Protein AF-A0A9E1IFK2-F1 (afdb_monomer_lite)

Structure (mmCIF, N/CA/C/O backbone):
data_AF-A0A9E1IFK2-F1
#
_entry.id   AF-A0A9E1IFK2-F1
#
loop_
_atom_site.group_PDB
_atom_site.id
_atom_site.type_symbol
_atom_site.label_atom_id
_atom_site.label_alt_id
_atom_site.label_comp_id
_atom_site.label_asym_id
_atom_site.label_entity_id
_atom_site.label_seq_id
_atom_site.pdbx_PDB_ins_code
_atom_site.Cartn_x
_atom_site.Cartn_y
_atom_site.Cartn_z
_atom_site.occupancy
_atom_site.B_iso_or_equiv
_atom_site.auth_seq_id
_atom_site.auth_comp_id
_atom_site.auth_asym_id
_atom_site.auth_atom_id
_atom_site.pdbx_PDB_model_num
ATOM 1 N N . MET A 1 1 ? 22.959 21.164 71.182 1.00 39.56 1 MET A N 1
ATOM 2 C CA . MET A 1 1 ? 21.651 20.626 71.612 1.00 39.56 1 MET A CA 1
ATOM 3 C C . MET A 1 1 ? 20.655 20.848 70.484 1.00 39.56 1 MET A C 1
ATOM 5 O O . MET A 1 1 ? 20.271 21.983 70.251 1.00 39.56 1 MET A O 1
ATOM 9 N N . ARG A 1 2 ? 20.330 19.806 69.713 1.00 35.47 2 ARG A N 1
ATOM 10 C CA . ARG A 1 2 ? 19.305 19.848 68.658 1.00 35.47 2 ARG A CA 1
ATOM 11 C C . ARG A 1 2 ? 18.194 18.892 69.085 1.00 35.47 2 ARG A C 1
ATOM 13 O O . ARG A 1 2 ? 18.454 17.702 69.224 1.00 35.47 2 ARG A O 1
ATOM 20 N N . GLN A 1 3 ? 17.014 19.431 69.378 1.00 44.12 3 GLN A N 1
ATOM 21 C CA . GLN A 1 3 ? 15.821 18.652 69.702 1.00 44.12 3 GLN A CA 1
ATOM 22 C C . GLN A 1 3 ? 15.236 18.086 68.405 1.00 44.12 3 GLN A C 1
ATOM 24 O O . GLN A 1 3 ? 14.939 18.837 67.478 1.00 44.12 3 GLN A O 1
ATOM 29 N N . ALA A 1 4 ? 15.099 16.763 68.343 1.00 41.06 4 ALA A N 1
ATOM 30 C CA . ALA A 1 4 ? 14.345 16.066 67.312 1.00 41.06 4 ALA A CA 1
ATOM 31 C C . ALA A 1 4 ? 12.892 15.924 67.788 1.00 41.06 4 ALA A C 1
ATOM 33 O O . ALA A 1 4 ? 12.630 15.291 68.810 1.00 41.06 4 ALA A O 1
ATOM 34 N N . ILE A 1 5 ? 11.961 16.535 67.057 1.00 49.59 5 ILE A N 1
ATOM 35 C CA . ILE A 1 5 ? 10.520 16.346 67.230 1.00 49.59 5 ILE A CA 1
ATOM 36 C C . ILE A 1 5 ? 10.137 15.125 66.392 1.00 49.59 5 ILE A C 1
ATOM 38 O O . ILE A 1 5 ? 10.141 15.177 65.164 1.00 49.59 5 ILE A O 1
ATOM 42 N N . ALA A 1 6 ? 9.849 14.012 67.063 1.00 42.91 6 ALA A N 1
ATOM 43 C CA . ALA A 1 6 ? 9.279 12.824 66.446 1.00 42.91 6 ALA A CA 1
ATOM 44 C C . ALA A 1 6 ? 7.771 13.045 66.247 1.00 42.91 6 ALA A C 1
ATOM 46 O O . ALA A 1 6 ? 7.005 13.063 67.210 1.00 42.91 6 ALA A O 1
ATOM 47 N N . ILE A 1 7 ? 7.350 13.242 64.996 1.00 51.25 7 ILE A N 1
ATOM 48 C CA . ILE A 1 7 ? 5.935 13.259 64.612 1.00 51.25 7 ILE A CA 1
ATOM 49 C C . ILE A 1 7 ? 5.483 11.804 64.479 1.00 51.25 7 ILE A C 1
ATOM 51 O O . ILE A 1 7 ? 5.863 11.099 63.545 1.00 51.25 7 ILE A O 1
ATOM 55 N N . LEU A 1 8 ? 4.685 11.353 65.443 1.00 44.06 8 LEU A N 1
ATOM 56 C CA . LEU A 1 8 ? 4.031 10.051 65.439 1.00 44.06 8 LEU A CA 1
ATOM 57 C C . LEU A 1 8 ? 2.816 10.121 64.491 1.00 44.06 8 LEU A C 1
ATOM 59 O O . LEU A 1 8 ? 1.746 10.587 64.879 1.00 44.06 8 LEU A O 1
ATOM 63 N N . LEU A 1 9 ? 2.982 9.703 63.231 1.00 46.31 9 LEU A N 1
ATOM 64 C CA . LEU A 1 9 ? 1.854 9.460 62.325 1.00 46.31 9 LEU A CA 1
ATOM 65 C C . LEU A 1 9 ? 1.126 8.187 62.786 1.00 46.31 9 LEU A C 1
ATOM 67 O O . LEU A 1 9 ? 1.611 7.072 62.594 1.00 46.31 9 LEU A O 1
ATOM 71 N N . LEU A 1 10 ? -0.045 8.355 63.396 1.00 44.66 10 LEU A N 1
ATOM 72 C CA . LEU A 1 10 ? -1.000 7.274 63.636 1.00 44.66 10 LEU A CA 1
ATOM 73 C C . LEU A 1 10 ? -1.591 6.821 62.291 1.00 44.66 10 LEU A C 1
ATOM 75 O O . LEU A 1 10 ? -2.552 7.400 61.791 1.00 44.66 10 LEU A O 1
ATOM 79 N N . LEU A 1 11 ? -1.009 5.771 61.709 1.00 46.22 11 LEU A N 1
ATOM 80 C CA . LEU A 1 11 ? -1.645 4.961 60.671 1.00 46.22 11 LEU A CA 1
ATOM 81 C C . LEU A 1 11 ? -2.767 4.145 61.324 1.00 46.22 11 LEU A C 1
ATOM 83 O O . LEU A 1 11 ? -2.545 3.049 61.834 1.00 46.22 11 LEU A O 1
ATOM 87 N N . LEU A 1 12 ? -3.980 4.697 61.336 1.00 45.53 12 LEU A N 1
ATOM 88 C CA . LEU A 1 12 ? -5.181 3.901 61.573 1.00 45.53 12 LEU A CA 1
ATOM 89 C C . LEU A 1 12 ? -5.377 2.962 60.368 1.00 45.53 12 LEU A C 1
ATOM 91 O O . LEU A 1 12 ? -5.420 3.445 59.234 1.00 45.53 12 LEU A O 1
ATOM 95 N N . PRO A 1 13 ? -5.511 1.640 60.568 1.00 43.03 13 PRO A N 1
ATOM 96 C CA . PRO A 1 13 ? -5.826 0.732 59.480 1.00 43.03 13 PRO A CA 1
ATOM 97 C C . PRO A 1 13 ? -7.264 0.996 59.024 1.00 43.03 13 PRO A C 1
ATOM 99 O O . PRO A 1 13 ? -8.217 0.757 59.767 1.00 43.03 13 PRO A O 1
ATOM 102 N N . ALA A 1 14 ? -7.430 1.471 57.791 1.00 48.31 14 ALA A N 1
ATOM 103 C CA . ALA A 1 14 ? -8.717 1.545 57.109 1.00 48.31 14 ALA A CA 1
ATOM 104 C C . ALA A 1 14 ? -9.244 0.122 56.830 1.00 48.31 14 ALA A C 1
ATOM 106 O O . ALA A 1 14 ? -9.175 -0.376 55.717 1.00 48.31 14 ALA A O 1
ATOM 107 N N . THR A 1 15 ? -9.740 -0.570 57.856 1.00 46.41 15 THR A N 1
ATOM 108 C CA . THR A 1 15 ? -10.234 -1.962 57.767 1.00 46.41 15 THR A CA 1
ATOM 109 C C . THR A 1 15 ? -11.762 -2.064 57.851 1.00 46.41 15 THR A C 1
ATOM 111 O O . THR A 1 15 ? -12.310 -3.145 58.025 1.00 46.41 15 THR A O 1
ATOM 114 N N . GLY A 1 16 ? -12.485 -0.950 57.678 1.00 45.19 16 GLY A N 1
ATOM 115 C CA . GLY A 1 16 ? -13.946 -0.890 57.842 1.00 45.19 16 GLY A CA 1
ATOM 116 C C . GLY A 1 16 ? -14.808 -1.012 56.575 1.00 45.19 16 GLY A C 1
ATOM 117 O O . GLY A 1 16 ? -16.032 -0.984 56.696 1.00 45.19 16 GLY A O 1
ATOM 118 N N . PHE A 1 17 ? -14.230 -1.117 55.371 1.00 51.84 17 PHE A N 1
ATOM 119 C CA . PHE A 1 17 ? -15.004 -1.112 54.110 1.00 51.84 17 PHE A CA 1
ATOM 120 C C . PHE A 1 17 ? -14.996 -2.436 53.327 1.00 51.84 17 PHE A C 1
ATOM 122 O O . PHE A 1 17 ? -15.858 -2.625 52.472 1.00 51.84 17 PHE A O 1
ATOM 129 N N . ALA A 1 18 ? -14.124 -3.387 53.676 1.00 50.78 18 ALA A N 1
ATOM 130 C CA . ALA A 1 18 ? -13.831 -4.600 52.898 1.00 50.78 18 ALA A CA 1
ATOM 131 C C . ALA A 1 18 ? -14.931 -5.693 52.874 1.00 50.78 18 ALA A C 1
ATOM 133 O O . ALA A 1 18 ? -14.634 -6.832 52.552 1.00 50.78 18 ALA A O 1
ATOM 134 N N . GLY A 1 19 ? -16.184 -5.385 53.228 1.00 60.53 19 GLY A N 1
ATOM 135 C CA . GLY A 1 19 ? -17.290 -6.360 53.205 1.00 60.53 19 GLY A CA 1
ATOM 136 C C . GLY A 1 19 ? -18.646 -5.805 52.763 1.00 60.53 19 GLY A C 1
ATOM 137 O O . GLY A 1 19 ? -19.639 -6.531 52.752 1.00 60.53 19 GLY A O 1
ATOM 138 N N . LYS A 1 20 ? -18.738 -4.514 52.404 1.00 76.38 20 LYS A N 1
ATOM 139 C CA . LYS A 1 20 ? -20.023 -3.912 52.000 1.00 76.38 20 LYS A CA 1
ATOM 140 C C . LYS A 1 20 ? -20.445 -4.290 50.583 1.00 76.38 20 LYS A C 1
ATOM 142 O O . LYS A 1 20 ? -21.639 -4.265 50.311 1.00 76.38 20 LYS A O 1
ATOM 147 N N . CYS A 1 21 ? -19.507 -4.645 49.708 1.00 92.62 21 CYS A N 1
ATOM 148 C CA . CYS A 1 21 ? -19.783 -4.876 48.289 1.00 92.62 21 CYS A CA 1
ATOM 149 C C . CYS A 1 21 ? -19.729 -6.366 47.885 1.00 92.62 21 CYS A C 1
ATOM 151 O O . CYS A 1 21 ? -20.175 -6.710 46.793 1.00 92.62 21 CYS A O 1
ATOM 153 N N . ASP A 1 22 ? -19.293 -7.275 48.767 1.00 91.81 22 ASP A N 1
ATOM 154 C CA . ASP A 1 22 ? -19.171 -8.721 48.483 1.00 91.81 22 ASP A CA 1
ATOM 155 C C . ASP A 1 22 ? -20.492 -9.373 48.064 1.00 91.81 22 ASP A C 1
ATOM 157 O O . ASP A 1 22 ? -20.528 -10.287 47.236 1.00 91.81 22 ASP A O 1
ATOM 161 N N . TYR A 1 23 ? -21.612 -8.900 48.622 1.00 92.94 23 TYR A N 1
ATOM 162 C CA . TYR A 1 23 ? -22.929 -9.397 48.233 1.00 92.94 23 TYR A CA 1
ATOM 163 C C . TYR A 1 23 ? -23.251 -9.067 46.766 1.00 92.94 23 TYR A C 1
ATOM 165 O O . TYR A 1 23 ? -23.960 -9.838 46.121 1.00 92.94 23 TYR A O 1
ATOM 173 N N . LEU A 1 24 ? -22.716 -7.963 46.224 1.00 93.50 24 LEU A N 1
ATOM 174 C CA . LEU A 1 24 ? -22.872 -7.586 44.817 1.00 93.50 24 LEU A CA 1
ATOM 175 C C . LEU A 1 24 ? -22.006 -8.461 43.912 1.00 93.50 24 LEU A C 1
ATOM 177 O O . LEU A 1 24 ? -22.483 -8.848 42.851 1.00 93.50 24 LEU A O 1
ATOM 181 N N . VAL A 1 25 ? -20.804 -8.852 44.354 1.00 94.62 25 VAL A N 1
ATOM 182 C CA . VAL A 1 25 ? -19.980 -9.855 43.653 1.00 94.62 25 VAL A CA 1
ATOM 183 C C . VAL A 1 25 ? -20.723 -11.187 43.579 1.00 94.62 25 VAL A C 1
ATOM 185 O O . VAL A 1 25 ? -20.916 -11.717 42.489 1.00 94.62 25 VAL A O 1
ATOM 188 N N . LYS A 1 26 ? -21.240 -11.692 44.710 1.00 93.75 26 LYS A N 1
ATOM 189 C CA . LYS A 1 26 ? -22.045 -12.929 44.733 1.00 93.75 26 LYS A CA 1
ATOM 190 C C . LYS A 1 26 ? -23.305 -12.828 43.871 1.00 93.75 26 LYS A C 1
ATOM 192 O O . LYS A 1 26 ? -23.645 -13.781 43.170 1.00 93.75 26 LYS A O 1
ATOM 197 N N . ARG A 1 27 ? -24.008 -11.690 43.912 1.00 92.62 27 ARG A N 1
ATOM 198 C CA . ARG A 1 27 ? -25.201 -11.454 43.085 1.00 92.62 27 ARG A CA 1
ATOM 199 C C . ARG A 1 27 ? -24.845 -11.457 41.601 1.00 92.62 27 ARG A C 1
ATOM 201 O O . ARG A 1 27 ? -25.517 -12.128 40.828 1.00 92.62 27 ARG A O 1
ATOM 208 N N . ALA A 1 28 ? -23.790 -10.752 41.201 1.00 92.75 28 ALA A N 1
ATOM 209 C CA . ALA A 1 28 ? -23.309 -10.759 39.825 1.00 92.75 28 ALA A CA 1
ATOM 210 C C . ALA A 1 28 ? -22.891 -12.179 39.399 1.00 92.75 28 ALA A C 1
ATOM 212 O O . ALA A 1 28 ? -23.391 -12.682 38.401 1.00 92.75 28 ALA A O 1
ATOM 213 N N . GLY A 1 29 ? -22.104 -12.890 40.212 1.00 91.75 29 GLY A N 1
ATOM 214 C CA . GLY A 1 29 ? -21.641 -14.253 39.920 1.00 91.75 29 GLY A CA 1
ATOM 215 C C . GLY A 1 29 ? -22.748 -15.310 39.772 1.00 91.75 29 GLY A C 1
ATOM 216 O O . GLY A 1 29 ? -22.506 -16.364 39.193 1.00 91.75 29 GLY A O 1
ATOM 217 N N . THR A 1 30 ? -23.966 -15.036 40.250 1.00 92.56 30 THR A N 1
ATOM 218 C CA . THR A 1 30 ? -25.121 -15.955 40.190 1.00 92.56 30 THR A CA 1
ATOM 219 C C . THR A 1 30 ? -26.240 -15.495 39.254 1.00 92.56 30 THR A C 1
ATOM 221 O O . THR A 1 30 ? -27.264 -16.169 39.144 1.00 92.56 30 THR A O 1
ATOM 224 N N . THR A 1 31 ? -26.071 -14.361 38.570 1.00 94.00 31 THR A N 1
ATOM 225 C CA . THR A 1 31 ? -27.065 -13.808 37.637 1.00 94.00 31 THR A CA 1
ATOM 226 C C . THR A 1 31 ? -26.538 -13.788 36.202 1.00 94.00 31 THR A C 1
ATOM 228 O O . THR A 1 31 ? -25.356 -14.001 35.949 1.00 94.00 31 THR A O 1
ATOM 231 N N . GLN A 1 32 ? -27.435 -13.572 35.238 1.00 94.12 32 GLN A N 1
ATOM 232 C CA . GLN A 1 32 ? -27.131 -13.492 33.805 1.00 94.12 32 GLN A CA 1
ATOM 233 C C . GLN A 1 32 ? -27.918 -12.342 33.160 1.00 94.12 32 GLN A C 1
ATOM 235 O O . GLN A 1 32 ? -28.829 -11.783 33.783 1.00 94.12 32 GLN A O 1
ATOM 240 N N . GLY A 1 33 ? -27.566 -11.982 31.923 1.00 94.50 33 GLY A N 1
ATOM 241 C CA . GLY A 1 33 ? -28.260 -10.942 31.159 1.00 94.50 33 GLY A CA 1
ATOM 242 C C . GLY A 1 33 ? -28.288 -9.591 31.874 1.00 94.50 33 GLY A C 1
ATOM 243 O O . GLY A 1 33 ? -27.360 -9.219 32.595 1.00 94.50 33 GLY A O 1
ATOM 244 N N . ASP A 1 34 ? -29.407 -8.881 31.753 1.00 95.38 34 ASP A N 1
ATOM 245 C CA . ASP A 1 34 ? -29.622 -7.572 32.378 1.00 95.38 34 ASP A CA 1
ATOM 246 C C . ASP A 1 34 ? -29.416 -7.557 33.897 1.00 95.38 34 ASP A C 1
ATOM 248 O O . ASP A 1 34 ? -29.068 -6.520 34.470 1.00 95.38 34 ASP A O 1
ATOM 252 N N . ALA A 1 35 ? -29.695 -8.673 34.579 1.00 95.56 35 ALA A N 1
ATOM 253 C CA . ALA A 1 35 ? -29.535 -8.763 36.027 1.00 95.56 35 ALA A CA 1
ATOM 254 C C . ALA A 1 35 ? -28.052 -8.736 36.418 1.00 95.56 35 ALA A C 1
ATOM 256 O O . ALA A 1 35 ? -27.689 -8.043 37.374 1.00 95.56 35 ALA A O 1
ATOM 257 N N . LEU A 1 36 ? -27.209 -9.410 35.629 1.00 96.06 36 LEU A N 1
ATOM 258 C CA . LEU A 1 36 ? -25.757 -9.368 35.763 1.00 96.06 36 LEU A CA 1
ATOM 259 C C . LEU A 1 36 ? -25.221 -7.962 35.469 1.00 96.06 36 LEU A C 1
ATOM 261 O O . LEU A 1 36 ? -24.492 -7.408 36.288 1.00 96.06 36 LEU A O 1
ATOM 265 N N . VAL A 1 37 ? -25.642 -7.343 34.361 1.00 96.62 37 VAL A N 1
ATOM 266 C CA . VAL A 1 37 ? -25.230 -5.974 33.988 1.00 96.62 37 VAL A CA 1
ATOM 267 C C . VAL A 1 37 ? -25.573 -4.969 35.095 1.00 96.62 37 VAL A C 1
ATOM 269 O O . VAL A 1 37 ? -24.738 -4.149 35.484 1.00 96.62 37 VAL A O 1
ATOM 272 N N . ARG A 1 38 ? -26.784 -5.059 35.663 1.00 96.75 38 ARG A N 1
ATOM 273 C CA . ARG A 1 38 ? -27.212 -4.220 36.794 1.00 96.75 38 ARG A CA 1
ATOM 274 C C . ARG A 1 38 ? -26.386 -4.477 38.051 1.00 96.75 38 ARG A C 1
ATOM 276 O O . ARG A 1 38 ? -25.932 -3.523 38.673 1.00 96.75 38 ARG A O 1
ATOM 283 N N . ALA A 1 39 ? -26.168 -5.742 38.419 1.00 95.94 39 ALA A N 1
ATOM 284 C CA . ALA A 1 39 ? -25.345 -6.096 39.577 1.00 95.94 39 ALA A CA 1
ATOM 285 C C . ALA A 1 39 ? -23.899 -5.597 39.435 1.00 95.94 39 ALA A C 1
ATOM 287 O O . ALA A 1 39 ? -23.342 -5.063 40.391 1.00 95.94 39 ALA A O 1
ATOM 288 N N . TYR A 1 40 ? -23.323 -5.699 38.236 1.00 96.88 40 TYR A N 1
ATOM 289 C CA . TYR A 1 40 ? -21.996 -5.172 37.936 1.00 96.88 40 TYR A CA 1
ATOM 290 C C . TYR A 1 40 ? -21.942 -3.639 38.020 1.00 96.88 40 TYR A C 1
ATOM 292 O O . TYR A 1 40 ? -21.011 -3.085 38.600 1.00 96.88 40 TYR A O 1
ATOM 300 N N . SER A 1 41 ? -22.962 -2.938 37.510 1.00 97.50 41 SER A N 1
ATOM 301 C CA . SER A 1 41 ? -23.058 -1.479 37.648 1.00 97.50 41 SER A CA 1
ATOM 302 C C . SER A 1 41 ? -23.162 -1.034 39.109 1.00 97.50 41 SER A C 1
ATOM 304 O O . SER A 1 41 ? -22.517 -0.057 39.493 1.00 97.50 41 SER A O 1
ATOM 306 N N . ASP A 1 42 ? -23.945 -1.744 39.924 1.00 96.75 42 ASP A N 1
ATOM 307 C CA . ASP A 1 42 ? -24.045 -1.488 41.363 1.00 96.75 42 ASP A CA 1
ATOM 308 C C . ASP A 1 42 ? -22.693 -1.728 42.053 1.00 96.75 42 ASP A C 1
ATOM 310 O O . ASP A 1 42 ? -22.274 -0.923 42.886 1.00 96.75 42 ASP A O 1
ATOM 314 N N . LEU A 1 43 ? -21.982 -2.798 41.672 1.00 96.56 43 LEU A N 1
ATOM 315 C CA . LEU A 1 43 ? -20.659 -3.117 42.203 1.00 96.56 43 LEU A CA 1
ATOM 316 C C . LEU A 1 43 ? -19.634 -2.034 41.856 1.00 96.56 43 LEU A C 1
ATOM 318 O O . LEU A 1 43 ? -18.948 -1.574 42.756 1.00 96.56 43 LEU A O 1
ATOM 322 N N . LEU A 1 44 ? -19.583 -1.555 40.609 1.00 95.94 44 LEU A N 1
ATOM 323 C CA . LEU A 1 44 ? -18.683 -0.467 40.197 1.00 95.94 44 LEU A CA 1
ATOM 324 C C . LEU A 1 44 ? -18.883 0.823 41.001 1.00 95.94 44 LEU A C 1
ATOM 326 O O . LEU A 1 44 ? -17.917 1.526 41.280 1.00 95.94 44 LEU A O 1
ATOM 330 N N . LYS A 1 45 ? -20.130 1.140 41.374 1.00 95.50 45 LYS A N 1
ATOM 331 C CA . LYS A 1 45 ? -20.444 2.297 42.231 1.00 95.50 45 LYS A CA 1
ATOM 332 C C . LYS A 1 45 ? -20.038 2.072 43.689 1.00 95.50 45 LYS A C 1
ATOM 334 O O . LYS A 1 45 ? -19.800 3.041 44.402 1.00 95.50 45 LYS A O 1
ATOM 339 N N . CYS A 1 46 ? -20.034 0.817 44.132 1.00 96.12 46 CYS A N 1
ATOM 340 C CA . CYS A 1 46 ? -19.720 0.421 45.500 1.00 96.12 46 CYS A CA 1
ATOM 341 C C . CYS A 1 46 ? -18.202 0.324 45.720 1.00 96.12 46 CYS A C 1
ATOM 343 O O . CYS A 1 46 ? -17.683 0.920 46.660 1.00 96.12 46 CYS A O 1
ATOM 345 N N . ASP A 1 47 ? -17.509 -0.400 44.839 1.00 95.56 47 ASP A N 1
ATOM 346 C CA . ASP A 1 47 ? -16.071 -0.651 44.865 1.00 95.56 47 ASP A CA 1
ATOM 347 C C . ASP A 1 47 ? -15.564 -0.960 43.443 1.00 95.56 47 ASP A C 1
ATOM 349 O O . ASP A 1 47 ? -15.798 -2.034 42.878 1.00 95.56 47 ASP A O 1
ATOM 353 N N . GLN A 1 48 ? -14.873 0.012 42.846 1.00 94.94 48 GLN A N 1
ATOM 354 C CA . GLN A 1 48 ? -14.385 -0.073 41.472 1.00 94.94 48 GLN A CA 1
ATOM 355 C C . GLN A 1 48 ? -13.252 -1.099 41.309 1.00 94.94 48 GLN A C 1
ATOM 357 O O . GLN A 1 48 ? -13.171 -1.749 40.267 1.00 94.94 48 GLN A O 1
ATOM 362 N N . GLU A 1 49 ? -12.385 -1.265 42.310 1.00 94.44 49 GLU A N 1
ATOM 363 C CA . GLU A 1 49 ? -11.255 -2.202 42.254 1.00 94.44 49 GLU A CA 1
ATOM 364 C C . GLU A 1 49 ? -11.749 -3.650 42.367 1.00 94.44 49 GLU A C 1
ATOM 366 O O . GLU A 1 49 ? -11.354 -4.524 41.584 1.00 94.44 49 GLU A O 1
ATOM 371 N N . LEU A 1 50 ? -12.708 -3.889 43.266 1.00 94.62 50 LEU A N 1
ATOM 372 C CA . LEU A 1 50 ? -13.390 -5.175 43.372 1.00 94.62 50 LEU A CA 1
ATOM 373 C C . LEU A 1 50 ? -14.170 -5.509 42.091 1.00 94.62 50 LEU A C 1
ATOM 375 O O . LEU A 1 50 ? -14.137 -6.646 41.617 1.00 94.62 50 LEU A O 1
ATOM 379 N N . ALA A 1 51 ? -14.828 -4.522 41.475 1.00 95.50 51 ALA A N 1
ATOM 380 C CA . ALA A 1 51 ? -15.495 -4.709 40.189 1.00 95.50 51 ALA A CA 1
ATOM 381 C C . ALA A 1 51 ? -14.516 -5.083 39.065 1.00 95.50 51 ALA A C 1
ATOM 383 O O . ALA A 1 51 ? -14.811 -5.967 38.260 1.00 95.50 51 ALA A O 1
ATOM 384 N N . GLN A 1 52 ? -13.358 -4.419 39.000 1.00 94.94 52 GLN A N 1
ATOM 385 C CA . GLN A 1 52 ? -12.322 -4.696 38.001 1.00 94.94 52 GLN A CA 1
ATOM 386 C C . GLN A 1 52 ? -11.776 -6.114 38.124 1.00 94.94 52 GLN A C 1
ATOM 388 O O . GLN A 1 52 ? -11.739 -6.845 37.136 1.00 94.94 52 GLN A O 1
ATOM 393 N N . SER A 1 53 ? -11.388 -6.506 39.337 1.00 94.94 53 SER A N 1
ATOM 394 C CA . SER A 1 53 ? -10.844 -7.837 39.622 1.00 94.94 53 SER A CA 1
ATOM 395 C C . SER A 1 53 ? -11.863 -8.962 39.407 1.00 94.94 53 SER A C 1
ATOM 397 O O . SER A 1 53 ? -11.480 -10.060 39.008 1.00 94.94 53 SER A O 1
ATOM 399 N N . SER A 1 54 ? -13.159 -8.686 39.589 1.00 95.31 54 SER A N 1
ATOM 400 C CA . SER A 1 54 ? -14.236 -9.672 39.404 1.00 95.31 54 SER A CA 1
ATOM 401 C C . SER A 1 54 ? -14.765 -9.759 37.963 1.00 95.31 54 SER A C 1
ATOM 403 O O . SER A 1 54 ? -15.508 -10.684 37.633 1.00 95.31 54 SER A O 1
ATOM 405 N N . PHE A 1 55 ? -14.393 -8.827 37.076 1.00 95.56 55 PHE A N 1
ATOM 406 C CA . PHE A 1 55 ? -14.962 -8.729 35.724 1.00 95.56 55 PHE A CA 1
ATOM 407 C C . PHE A 1 55 ? -14.805 -10.019 34.910 1.00 95.56 55 PHE A C 1
ATOM 409 O O . PHE A 1 55 ? -15.745 -10.468 34.259 1.00 95.56 55 PHE A O 1
ATOM 416 N N . ASP A 1 56 ? -13.641 -10.663 34.994 1.00 93.06 56 ASP A N 1
ATOM 417 C CA . ASP A 1 56 ? -13.361 -11.904 34.267 1.00 93.06 56 ASP A CA 1
ATOM 418 C C . ASP A 1 56 ? -14.274 -13.064 34.658 1.00 93.06 56 ASP A C 1
ATOM 420 O O . ASP A 1 56 ? -14.597 -13.921 33.833 1.00 93.06 56 ASP A O 1
ATOM 424 N N . GLU A 1 57 ? -14.663 -13.130 35.928 1.00 92.56 57 GLU A N 1
ATOM 425 C CA . GLU A 1 57 ? -15.629 -14.115 36.404 1.00 92.56 57 GLU A CA 1
ATOM 426 C C . GLU A 1 57 ? -17.004 -13.853 35.785 1.00 92.56 57 GLU A C 1
ATOM 428 O O . GLU A 1 57 ? -17.608 -14.759 35.209 1.00 92.56 57 GLU A O 1
ATOM 433 N N . PHE A 1 58 ? -17.450 -12.596 35.804 1.00 94.06 58 PHE A N 1
ATOM 434 C CA . PHE A 1 58 ? -18.734 -12.189 35.233 1.00 94.06 58 PHE A CA 1
ATOM 435 C C . PHE A 1 58 ? -18.819 -12.478 33.735 1.00 94.06 58 PHE A C 1
ATOM 437 O O . PHE A 1 58 ? -19.838 -12.977 33.258 1.00 94.06 58 PHE A O 1
ATOM 444 N N . MET A 1 59 ? -17.732 -12.250 32.999 1.00 92.25 59 MET A N 1
ATOM 445 C CA . MET A 1 59 ? -17.671 -12.594 31.582 1.00 92.25 59 MET A CA 1
ATOM 446 C C . MET A 1 59 ? -17.717 -14.093 31.332 1.00 92.25 59 MET A C 1
ATOM 448 O O . MET A 1 59 ? -18.438 -14.529 30.446 1.00 92.25 59 MET A O 1
ATOM 452 N N . ARG A 1 60 ? -16.990 -14.909 32.105 1.00 87.00 60 ARG A N 1
ATOM 453 C CA . ARG A 1 60 ? -17.025 -16.374 31.937 1.00 87.00 60 ARG A CA 1
ATOM 454 C C . ARG A 1 60 ? -18.419 -16.954 32.169 1.00 87.00 60 ARG A C 1
ATOM 456 O O . ARG A 1 60 ? -18.780 -17.945 31.532 1.00 87.00 60 ARG A O 1
ATOM 463 N N . ASN A 1 61 ? -19.203 -16.309 33.027 1.00 85.88 61 ASN A N 1
ATOM 464 C CA . ASN A 1 61 ? -20.588 -16.680 33.302 1.00 85.88 61 ASN A CA 1
ATOM 465 C C . ASN A 1 61 ? -21.573 -16.177 32.227 1.00 85.88 61 ASN A C 1
ATOM 467 O O . ASN A 1 61 ? -22.729 -16.608 32.215 1.00 85.88 61 ASN A O 1
ATOM 471 N N . SER A 1 62 ? -21.117 -15.324 31.302 1.00 87.62 62 SER A N 1
ATOM 472 C CA . SER A 1 62 ? -21.898 -14.764 30.201 1.00 87.62 62 SER A CA 1
ATOM 473 C C . SER A 1 62 ? -21.390 -15.248 28.841 1.00 87.62 62 SER A C 1
ATOM 475 O O . SER A 1 62 ? -20.327 -14.855 28.372 1.00 87.62 62 SER A O 1
ATOM 477 N N . LYS A 1 63 ? -22.183 -16.071 28.150 1.00 81.00 63 LYS A N 1
ATOM 478 C CA . LYS A 1 63 ? -21.897 -16.485 26.759 1.00 81.00 63 LYS A CA 1
ATOM 479 C C . LYS A 1 63 ? -22.665 -15.674 25.716 1.00 81.00 63 LYS A C 1
ATOM 481 O O . LYS A 1 63 ? -22.472 -15.874 24.523 1.00 81.00 63 LYS A O 1
ATOM 486 N N . ASP A 1 64 ? -23.552 -14.798 26.170 1.00 93.31 64 ASP A N 1
ATOM 487 C CA . ASP A 1 64 ? -24.386 -13.968 25.314 1.00 93.31 64 ASP A CA 1
ATOM 488 C C . ASP A 1 64 ? -23.630 -12.700 24.894 1.00 93.31 64 ASP A C 1
ATOM 490 O O . ASP A 1 64 ? -23.147 -11.943 25.740 1.00 93.31 64 ASP A O 1
ATOM 494 N N . VAL A 1 65 ? -23.533 -12.471 23.582 1.00 95.69 65 VAL A N 1
ATOM 495 C CA . VAL A 1 65 ? -22.824 -11.322 22.995 1.00 95.69 65 VAL A CA 1
ATOM 496 C C . VAL A 1 65 ? -23.419 -10.002 23.486 1.00 95.69 65 VAL A C 1
ATOM 498 O O . VAL A 1 65 ? -22.663 -9.103 23.850 1.00 95.69 65 VAL A O 1
ATOM 501 N N . GLY A 1 66 ? -24.751 -9.891 23.554 1.00 96.88 66 GLY A N 1
ATOM 502 C CA . GLY A 1 66 ? -25.426 -8.674 24.016 1.00 96.88 66 GLY A CA 1
ATOM 503 C C . GLY A 1 66 ? -25.033 -8.311 25.448 1.00 96.88 66 GLY A C 1
ATOM 504 O O . GLY A 1 66 ? -24.602 -7.193 25.719 1.00 96.88 66 GLY A O 1
ATOM 505 N N . THR A 1 67 ? -25.063 -9.297 26.340 1.00 96.69 67 THR A N 1
ATOM 506 C CA . THR A 1 67 ? -24.664 -9.149 27.743 1.00 96.69 67 THR A CA 1
ATOM 507 C C . THR A 1 67 ? -23.189 -8.761 27.886 1.00 96.69 67 THR A C 1
ATOM 509 O O . THR A 1 67 ? -22.858 -7.905 28.707 1.00 96.69 67 THR A O 1
ATOM 512 N N . LEU A 1 68 ? -22.287 -9.345 27.084 1.00 96.94 68 LEU A N 1
ATOM 513 C CA . LEU A 1 68 ? -20.860 -8.985 27.085 1.00 96.94 68 LEU A CA 1
ATOM 514 C C . LEU A 1 68 ? -20.630 -7.541 26.615 1.00 96.94 68 LEU A C 1
ATOM 516 O O . LEU A 1 68 ? -19.822 -6.816 27.206 1.00 96.94 68 LEU A O 1
ATOM 520 N N . VAL A 1 69 ? -21.366 -7.098 25.591 1.00 98.00 69 VAL A N 1
ATOM 521 C CA . VAL A 1 69 ? -21.350 -5.702 25.132 1.00 98.00 69 VAL A CA 1
ATOM 522 C C . VAL A 1 69 ? -21.856 -4.779 26.237 1.00 98.00 69 VAL A C 1
ATOM 524 O O . VAL A 1 69 ? -21.178 -3.810 26.570 1.00 98.00 69 VAL A O 1
ATOM 527 N N . ASP A 1 70 ? -22.992 -5.080 26.862 1.00 97.75 70 ASP A N 1
ATOM 528 C CA . ASP A 1 70 ? -23.578 -4.216 27.889 1.00 97.75 70 ASP A CA 1
ATOM 529 C C . ASP A 1 70 ? -22.714 -4.131 29.155 1.00 97.75 70 ASP A C 1
ATOM 531 O O . ASP A 1 70 ? -22.526 -3.037 29.698 1.00 97.75 70 ASP A O 1
ATOM 535 N N . LEU A 1 71 ? -22.102 -5.241 29.584 1.00 96.94 71 LEU A N 1
ATOM 536 C CA . LEU A 1 71 ? -21.089 -5.243 30.648 1.00 96.94 71 LEU A CA 1
ATOM 537 C C . LEU A 1 71 ? -19.906 -4.334 30.304 1.00 96.94 71 LEU A C 1
ATOM 539 O O . LEU A 1 71 ? -19.480 -3.522 31.130 1.00 96.94 71 LEU A O 1
ATOM 543 N N . SER A 1 72 ? -19.410 -4.433 29.070 1.00 97.88 72 SER A N 1
ATOM 544 C CA . SER A 1 72 ? -18.316 -3.596 28.578 1.00 97.88 72 SER A CA 1
ATOM 545 C C . SER A 1 72 ? -18.698 -2.123 28.560 1.00 97.88 72 SER A C 1
ATOM 547 O O . SER A 1 72 ? -17.915 -1.283 28.993 1.00 97.88 72 SER A O 1
ATOM 549 N N . MET A 1 73 ? -19.920 -1.794 28.139 1.00 98.31 73 MET A N 1
ATOM 550 C CA . MET A 1 73 ? -20.412 -0.418 28.132 1.00 98.31 73 MET A CA 1
ATOM 551 C C . MET A 1 73 ? -20.543 0.156 29.544 1.00 98.31 73 MET A C 1
ATOM 553 O O . MET A 1 73 ? -20.216 1.322 29.759 1.00 98.31 73 MET A O 1
ATOM 557 N N . VAL A 1 74 ? -20.976 -0.640 30.526 1.00 97.88 74 VAL A N 1
ATOM 558 C CA . VAL A 1 74 ? -20.985 -0.213 31.934 1.00 97.88 74 VAL A CA 1
ATOM 559 C C . VAL A 1 74 ? -19.561 0.100 32.415 1.00 97.88 74 VAL A C 1
ATOM 561 O O . VAL A 1 74 ? -19.345 1.156 33.013 1.00 97.88 74 VAL A O 1
ATOM 564 N N . ALA A 1 75 ? -18.583 -0.758 32.110 1.00 97.62 75 ALA A N 1
ATOM 565 C CA . ALA A 1 75 ? -17.182 -0.527 32.466 1.00 97.62 75 ALA A CA 1
ATOM 566 C C . ALA A 1 75 ? -16.582 0.702 31.749 1.00 97.62 75 ALA A C 1
ATOM 568 O O . ALA A 1 75 ? -15.919 1.521 32.387 1.00 97.62 75 ALA A O 1
ATOM 569 N N . ILE A 1 76 ? -16.857 0.883 30.451 1.00 98.12 76 ILE A N 1
ATOM 570 C CA . ILE A 1 76 ? -16.395 2.029 29.650 1.00 98.12 76 ILE A CA 1
ATOM 571 C C . ILE A 1 76 ? -16.938 3.348 30.214 1.00 98.12 76 ILE A C 1
ATOM 573 O O . ILE A 1 76 ? -16.154 4.266 30.454 1.00 98.12 76 ILE A O 1
ATOM 577 N N . ARG A 1 77 ? -18.242 3.439 30.512 1.00 97.38 77 ARG A N 1
ATOM 578 C CA . ARG A 1 77 ? -18.841 4.643 31.128 1.00 97.38 77 ARG A CA 1
ATOM 579 C C . ARG A 1 77 ? -18.226 4.961 32.492 1.00 97.38 77 ARG A C 1
ATOM 581 O O . ARG A 1 77 ? -18.021 6.123 32.831 1.00 97.38 77 ARG A O 1
ATOM 588 N N . ALA A 1 78 ? -17.879 3.927 33.257 1.00 96.69 78 ALA A N 1
ATOM 589 C CA . ALA A 1 78 ? -17.174 4.049 34.531 1.00 96.69 78 ALA A CA 1
ATOM 590 C C . ALA A 1 78 ? -15.650 4.255 34.382 1.00 96.69 78 ALA A C 1
ATOM 592 O O . ALA A 1 78 ? -14.920 4.133 35.365 1.00 96.69 78 ALA A O 1
ATOM 593 N N . LYS A 1 79 ? -15.143 4.524 33.167 1.00 96.31 79 LYS A N 1
ATOM 594 C CA . LYS A 1 79 ? -13.713 4.723 32.849 1.00 96.31 79 LYS A CA 1
ATOM 595 C C . LYS A 1 79 ? -12.811 3.578 33.317 1.00 96.31 79 LYS A C 1
ATOM 597 O O . LYS A 1 79 ? -11.654 3.766 33.685 1.00 96.31 79 LYS A O 1
ATOM 602 N N . THR A 1 80 ? -13.362 2.373 33.308 1.00 95.31 80 THR A N 1
ATOM 603 C CA . THR A 1 80 ? -12.742 1.148 33.802 1.00 95.31 80 THR A CA 1
ATOM 604 C C . THR A 1 80 ? -12.320 0.286 32.609 1.00 95.31 80 THR A C 1
ATOM 606 O O . THR A 1 80 ? -12.947 -0.715 32.282 1.00 95.31 80 THR A O 1
ATOM 609 N N . TYR A 1 81 ? -11.279 0.722 31.892 1.00 95.75 81 TYR A N 1
ATOM 610 C CA . TYR A 1 81 ? -10.960 0.189 30.559 1.00 95.75 81 TYR A CA 1
ATOM 611 C C . TYR A 1 81 ? -10.194 -1.133 30.568 1.00 95.75 81 TYR A C 1
ATOM 613 O O . TYR A 1 81 ? -10.488 -2.004 29.757 1.00 95.75 81 TYR A O 1
ATOM 621 N N . THR A 1 82 ? -9.237 -1.300 31.485 1.00 94.81 82 THR A N 1
ATOM 622 C CA . THR A 1 82 ? -8.352 -2.475 31.571 1.00 94.81 82 THR A CA 1
ATOM 623 C C . THR A 1 82 ? -9.080 -3.822 31.473 1.00 94.81 82 THR A C 1
ATOM 625 O O . THR A 1 82 ? -8.675 -4.641 30.643 1.00 94.81 82 THR A O 1
ATOM 628 N N . PRO A 1 83 ? -10.157 -4.083 32.244 1.00 94.56 83 PRO A N 1
ATOM 629 C CA . PRO A 1 83 ? -10.878 -5.348 32.119 1.00 94.56 83 PRO A CA 1
ATOM 630 C C . PRO A 1 83 ? -11.462 -5.557 30.714 1.00 94.56 83 PRO A C 1
ATOM 632 O O . PRO A 1 83 ? -11.297 -6.637 30.146 1.00 94.56 83 PRO A O 1
ATOM 635 N N . VAL A 1 84 ? -12.036 -4.510 30.110 1.00 96.56 84 VAL A N 1
ATOM 636 C CA . VAL A 1 84 ? -12.605 -4.549 28.751 1.00 96.56 84 VAL A CA 1
ATOM 637 C C . VAL A 1 84 ? -11.520 -4.758 27.693 1.00 96.56 84 VAL A C 1
ATOM 639 O O . VAL A 1 84 ? -11.707 -5.547 26.773 1.00 96.56 84 VAL A O 1
ATOM 642 N N . TRP A 1 85 ? -10.354 -4.124 27.832 1.00 95.94 85 TRP A N 1
ATOM 643 C CA . TRP A 1 85 ? -9.230 -4.336 26.915 1.00 95.94 85 TRP A CA 1
ATOM 644 C C . TRP A 1 85 ? -8.735 -5.784 26.892 1.00 95.94 85 TRP A C 1
ATOM 646 O O . TRP A 1 85 ? -8.339 -6.277 25.841 1.00 95.94 85 TRP A O 1
ATOM 656 N N . SER A 1 86 ? -8.776 -6.475 28.033 1.00 93.75 86 SER A N 1
ATOM 657 C CA . SER A 1 86 ? -8.354 -7.878 28.134 1.00 93.75 86 SER A CA 1
ATOM 658 C C . SER A 1 86 ? -9.459 -8.890 27.811 1.00 93.75 86 SER A C 1
ATOM 660 O O . SER A 1 86 ? -9.190 -10.088 27.724 1.00 93.75 86 SER A O 1
ATOM 662 N N . MET A 1 87 ? -10.706 -8.432 27.665 1.00 94.31 87 MET A N 1
ATOM 663 C CA . MET A 1 87 ? -11.868 -9.304 27.495 1.00 94.31 87 MET A CA 1
ATOM 664 C C . MET A 1 87 ? -11.804 -10.122 26.218 1.00 94.31 87 MET A C 1
ATOM 666 O O . MET A 1 87 ? -12.070 -11.322 26.255 1.00 94.31 87 MET A O 1
ATOM 670 N N . LEU A 1 88 ? -11.507 -9.472 25.090 1.00 93.50 88 LEU A N 1
ATOM 671 C CA . LEU A 1 88 ? -11.640 -10.108 23.781 1.00 93.50 88 LEU A CA 1
ATOM 672 C C . LEU A 1 88 ? -10.732 -11.343 23.677 1.00 93.50 88 LEU A C 1
ATOM 674 O O . LEU A 1 88 ? -11.168 -12.383 23.191 1.00 93.50 88 LEU A O 1
ATOM 678 N N . GLU A 1 89 ? -9.541 -11.305 24.279 1.00 92.81 89 GLU A N 1
ATOM 679 C CA . GLU A 1 89 ? -8.615 -12.446 24.344 1.00 92.81 89 GLU A CA 1
ATOM 680 C C . GLU A 1 89 ? -9.205 -13.665 25.069 1.00 92.81 89 GLU A C 1
ATOM 682 O O . GLU A 1 89 ? -8.846 -14.805 24.768 1.00 92.81 89 GLU A O 1
ATOM 687 N N . LYS A 1 90 ? -10.133 -13.437 26.004 1.00 92.31 90 LYS A N 1
ATOM 688 C CA . LYS A 1 90 ? -10.723 -14.465 26.874 1.00 92.31 90 LYS A CA 1
ATOM 689 C C . LYS A 1 90 ? -11.975 -15.111 26.289 1.00 92.31 90 LYS A C 1
ATOM 691 O O . LYS A 1 90 ? -12.360 -16.180 26.753 1.00 92.31 90 LYS A O 1
ATOM 696 N N . ILE A 1 91 ? -12.592 -14.510 25.273 1.00 92.12 91 ILE A N 1
ATOM 697 C CA . ILE A 1 91 ? -13.714 -15.105 24.533 1.00 92.12 91 ILE A CA 1
ATOM 698 C C . ILE A 1 91 ? -13.122 -16.130 23.559 1.00 92.12 91 ILE A C 1
ATOM 700 O O . ILE A 1 91 ? -12.378 -15.707 22.696 1.00 92.12 91 ILE A O 1
ATOM 704 N N . PRO A 1 92 ? -13.355 -17.450 23.641 1.00 90.19 92 PRO A N 1
ATOM 705 C CA . PRO A 1 92 ? -12.657 -18.403 22.763 1.00 90.19 92 PRO A CA 1
ATOM 706 C C . PRO A 1 92 ? -13.104 -18.344 21.296 1.00 90.19 92 PRO A C 1
ATOM 708 O O . PRO A 1 92 ? -12.304 -18.596 20.397 1.00 90.19 92 PRO A O 1
ATOM 711 N N . ASP A 1 93 ? -14.379 -18.024 21.067 1.00 92.88 93 ASP A N 1
ATOM 712 C CA . ASP A 1 93 ? -14.986 -17.985 19.740 1.00 92.88 93 ASP A CA 1
ATOM 713 C C . ASP A 1 93 ? -14.651 -16.680 19.005 1.00 92.88 93 ASP A C 1
ATOM 715 O O . ASP A 1 93 ? -14.948 -15.583 19.481 1.00 92.88 93 ASP A O 1
ATOM 719 N N . TYR A 1 94 ? -14.025 -16.797 17.832 1.00 91.69 94 TYR A N 1
ATOM 720 C CA . TYR A 1 94 ? -13.597 -15.640 17.044 1.00 91.69 94 TYR A CA 1
ATOM 721 C C . TYR A 1 94 ? -14.774 -14.819 16.503 1.00 91.69 94 TYR A C 1
ATOM 723 O O . TYR A 1 94 ? -14.666 -13.597 16.450 1.00 91.69 94 TYR A O 1
ATOM 731 N N . GLY A 1 95 ? -15.894 -15.459 16.148 1.00 94.56 95 GLY A N 1
ATOM 732 C CA . GLY A 1 95 ? -17.092 -14.751 15.687 1.00 94.56 95 GLY A CA 1
ATOM 733 C C . GLY A 1 95 ? -17.714 -13.906 16.798 1.00 94.56 95 GLY A C 1
ATOM 734 O O . GLY A 1 95 ? -18.006 -12.731 16.603 1.00 94.56 95 GLY A O 1
ATOM 735 N N . ALA A 1 96 ? -17.829 -14.464 18.001 1.00 94.75 96 ALA A N 1
ATOM 736 C CA . ALA A 1 96 ? -18.313 -13.755 19.177 1.00 94.75 96 ALA A CA 1
ATOM 737 C C . ALA A 1 96 ? -17.381 -12.605 19.581 1.00 94.75 96 ALA A C 1
ATOM 739 O O . ALA A 1 96 ? -17.871 -11.542 19.953 1.00 94.75 96 ALA A O 1
ATOM 740 N N . ARG A 1 97 ? -16.051 -12.772 19.484 1.00 95.12 97 ARG A N 1
ATOM 741 C CA . ARG A 1 97 ? -15.093 -11.665 19.688 1.00 95.12 97 ARG A CA 1
ATOM 742 C C . ARG A 1 97 ? -15.395 -10.493 18.760 1.00 95.12 97 ARG A C 1
ATOM 744 O O . ARG A 1 97 ? -15.460 -9.352 19.219 1.00 95.12 97 ARG A O 1
ATOM 751 N N . ASP A 1 98 ? -15.561 -10.789 17.475 1.00 96.56 98 ASP A N 1
ATOM 752 C CA . ASP A 1 98 ? -15.815 -9.788 16.444 1.00 96.56 98 ASP A CA 1
ATOM 753 C C . ASP A 1 98 ? -17.139 -9.058 16.689 1.00 96.56 98 ASP A C 1
ATOM 755 O O . ASP A 1 98 ? -17.171 -7.828 16.735 1.00 96.56 98 ASP A O 1
ATOM 759 N N . GLU A 1 99 ? -18.210 -9.806 16.966 1.00 97.94 99 GLU A N 1
ATOM 760 C CA . GLU A 1 99 ? -19.531 -9.238 17.238 1.00 97.94 99 GLU A CA 1
ATOM 761 C C . GLU A 1 99 ? -19.573 -8.432 18.547 1.00 97.94 99 GLU A C 1
ATOM 763 O O . GLU A 1 99 ? -20.237 -7.398 18.602 1.00 97.94 99 GLU A O 1
ATOM 768 N N . VAL A 1 100 ? -18.813 -8.812 19.583 1.00 97.94 100 VAL A N 1
ATOM 769 C CA . VAL A 1 100 ? -18.661 -7.981 20.793 1.00 97.94 100 VAL A CA 1
ATOM 770 C C . VAL A 1 100 ? -17.911 -6.682 20.478 1.00 97.94 100 VAL A C 1
ATOM 772 O O . VAL A 1 100 ? -18.363 -5.603 20.862 1.00 97.94 100 VAL A O 1
ATOM 775 N N . SER A 1 101 ? -16.790 -6.759 19.754 1.00 98.25 101 SER A N 1
ATOM 776 C CA . SER A 1 101 ? -15.992 -5.595 19.334 1.00 98.25 101 SER A CA 1
ATOM 777 C C . SER A 1 101 ? -16.836 -4.609 18.512 1.00 98.25 101 SER A C 1
ATOM 779 O O . SER A 1 101 ? -16.971 -3.432 18.857 1.00 98.25 101 SER A O 1
ATOM 781 N N . LYS A 1 102 ? -17.527 -5.116 17.491 1.00 98.38 102 LYS A N 1
ATOM 782 C CA . LYS A 1 102 ? -18.513 -4.394 16.678 1.00 98.38 102 LYS A CA 1
ATOM 783 C C . LYS A 1 102 ? -19.661 -3.821 17.506 1.00 98.38 102 LYS A C 1
ATOM 785 O O . LYS A 1 102 ? -20.048 -2.667 17.319 1.00 98.38 102 LYS A O 1
ATOM 790 N N . GLY A 1 103 ? -20.187 -4.597 18.451 1.00 98.38 103 GLY A N 1
ATOM 791 C CA . GLY A 1 103 ? -21.231 -4.167 19.372 1.00 98.38 103 GLY A CA 1
ATOM 792 C C . GLY A 1 103 ? -20.815 -2.939 20.178 1.00 98.38 103 GLY A C 1
ATOM 793 O O . GLY A 1 103 ? -21.575 -1.972 20.228 1.00 98.38 103 GLY A O 1
ATOM 794 N N . ILE A 1 104 ? -19.592 -2.929 20.721 1.00 98.44 104 ILE A N 1
ATOM 795 C CA . ILE A 1 104 ? -19.007 -1.769 21.415 1.00 98.44 104 ILE A CA 1
ATOM 796 C C . ILE A 1 104 ? -18.885 -0.575 20.457 1.00 98.44 104 ILE A C 1
ATOM 798 O O . ILE A 1 104 ? -19.398 0.505 20.756 1.00 98.44 104 ILE A O 1
ATOM 802 N N . GLY A 1 105 ? -18.266 -0.765 19.285 1.00 98.31 105 GLY A N 1
ATOM 803 C CA . GLY A 1 105 ? -18.064 0.299 18.291 1.00 98.31 105 GLY A CA 1
ATOM 804 C C . GLY A 1 105 ? -19.360 0.975 17.842 1.00 98.31 105 GLY A C 1
ATOM 805 O O . GLY A 1 105 ? -19.439 2.204 17.788 1.00 98.31 105 GLY A O 1
ATOM 806 N N . SER A 1 106 ? -20.423 0.192 17.641 1.00 98.12 106 SER A N 1
ATOM 807 C CA . SER A 1 106 ? -21.744 0.684 17.225 1.00 98.12 106 SER A CA 1
ATOM 808 C C . SER A 1 106 ? -22.384 1.692 18.193 1.00 98.12 106 SER A C 1
ATOM 810 O O . SER A 1 106 ? -23.275 2.454 17.804 1.00 98.12 106 SER A O 1
ATOM 812 N N . LYS A 1 107 ? -21.947 1.725 19.460 1.00 98.06 107 LYS A N 1
ATOM 813 C CA . LYS A 1 107 ? -22.466 2.651 20.477 1.00 98.06 107 LYS A CA 1
ATOM 814 C C . LYS A 1 107 ? -21.811 4.030 20.426 1.00 98.06 107 LYS A C 1
ATOM 816 O O . LYS A 1 107 ? -22.358 4.963 21.011 1.00 98.06 107 LYS A O 1
ATOM 821 N N . CYS A 1 108 ? -20.697 4.204 19.716 1.00 97.12 108 CYS A N 1
ATOM 822 C CA . CYS A 1 108 ? -19.857 5.394 19.868 1.00 97.12 108 CYS A CA 1
ATOM 823 C C . CYS A 1 108 ? -20.507 6.722 19.445 1.00 97.12 108 CYS A C 1
ATOM 825 O O . CYS A 1 108 ? -20.119 7.776 19.936 1.00 97.12 108 CYS A O 1
ATOM 827 N N . ASN A 1 109 ? -21.526 6.684 18.581 1.00 93.94 109 ASN A N 1
ATOM 828 C CA . ASN A 1 109 ? -22.285 7.880 18.200 1.00 93.94 109 ASN A CA 1
ATOM 829 C C . ASN A 1 109 ? -23.183 8.402 19.330 1.00 93.94 109 ASN A C 1
ATOM 831 O O . ASN A 1 109 ? -23.579 9.563 19.315 1.00 93.94 109 ASN A O 1
ATOM 835 N N . LYS A 1 110 ? -23.553 7.534 20.278 1.00 96.06 110 LYS A N 1
ATOM 836 C CA . LYS A 1 110 ? -24.416 7.867 21.422 1.00 96.06 110 LYS A CA 1
ATOM 837 C C . LYS A 1 110 ? -23.641 7.940 22.738 1.00 96.06 110 LYS A C 1
ATOM 839 O O . LYS A 1 110 ? -24.155 8.489 23.702 1.00 96.06 110 LYS A O 1
ATOM 844 N N . GLU A 1 111 ? -22.436 7.381 22.765 1.00 96.94 111 GLU A N 1
ATOM 845 C CA . GLU A 1 111 ? -21.600 7.209 23.954 1.00 96.94 111 GLU A CA 1
ATOM 846 C C . GLU A 1 111 ? -20.164 7.657 23.609 1.00 96.94 111 GLU A C 1
ATOM 848 O O . GLU A 1 111 ? -19.342 6.827 23.196 1.00 96.94 111 GLU A O 1
ATOM 853 N N . PRO A 1 112 ? -19.842 8.963 23.712 1.00 96.12 112 PRO A N 1
ATOM 854 C CA . PRO A 1 112 ? -18.517 9.505 23.383 1.00 96.12 112 PRO A CA 1
ATOM 855 C C . PRO A 1 112 ? -17.360 8.852 24.159 1.00 96.12 112 PRO A C 1
ATOM 857 O O . PRO A 1 112 ? -16.214 8.826 23.705 1.00 96.12 112 PRO A O 1
ATOM 860 N N . GLU A 1 113 ? -17.649 8.258 25.316 1.00 97.94 113 GLU A N 1
ATOM 861 C CA . GLU A 1 113 ? -16.712 7.471 26.113 1.00 97.94 113 GLU A CA 1
ATOM 862 C C . GLU A 1 113 ? -16.129 6.294 25.322 1.00 97.94 113 GLU A C 1
ATOM 864 O O . GLU A 1 113 ? -14.977 5.929 25.549 1.00 97.94 113 GLU A O 1
ATOM 869 N N . VAL A 1 114 ? -16.865 5.736 24.351 1.00 98.38 114 VAL A N 1
ATOM 870 C CA . VAL A 1 114 ? -16.356 4.681 23.458 1.00 98.38 114 VAL A CA 1
ATOM 871 C C . VAL A 1 114 ? -15.225 5.209 22.578 1.00 98.38 114 VAL A C 1
ATOM 873 O O . VAL A 1 114 ? -14.225 4.520 22.395 1.00 98.38 114 VAL A O 1
ATOM 876 N N . VAL A 1 115 ? -15.326 6.443 22.073 1.00 98.38 115 VAL A N 1
ATOM 877 C CA . VAL A 1 115 ? -14.248 7.068 21.285 1.00 98.38 115 VAL A CA 1
ATOM 878 C C . VAL A 1 115 ? -13.001 7.237 22.150 1.00 98.38 115 VAL A C 1
ATOM 880 O O . VAL A 1 115 ? -11.901 6.859 21.744 1.00 98.38 115 VAL A O 1
ATOM 883 N N . THR A 1 116 ? -13.177 7.726 23.381 1.00 98.31 116 THR A N 1
ATOM 884 C CA . THR A 1 116 ? -12.078 7.854 24.351 1.00 98.31 116 THR A CA 1
ATOM 885 C C . THR A 1 116 ? -11.454 6.494 24.673 1.00 98.31 116 THR A C 1
ATOM 887 O O . THR A 1 116 ? -10.231 6.370 24.716 1.00 98.31 116 THR A O 1
ATOM 890 N N . PHE A 1 117 ? -12.279 5.462 24.859 1.00 98.56 117 PHE A N 1
ATOM 891 C CA . PHE A 1 117 ? -11.843 4.092 25.109 1.00 98.56 117 PHE A CA 1
ATOM 892 C C . PHE A 1 117 ? -11.015 3.518 23.950 1.00 98.56 117 PHE A C 1
ATOM 894 O O . PHE A 1 117 ? -9.945 2.962 24.196 1.00 98.56 117 PHE A O 1
ATOM 901 N N . LEU A 1 118 ? -11.461 3.683 22.699 1.00 98.50 118 LEU A N 1
ATOM 902 C CA . LEU A 1 118 ? -10.766 3.172 21.510 1.00 98.50 118 LEU A CA 1
ATOM 903 C C . LEU A 1 118 ? -9.430 3.891 21.275 1.00 98.50 118 LEU A C 1
ATOM 905 O O . LEU A 1 118 ? -8.409 3.237 21.058 1.00 98.50 118 LEU A O 1
ATOM 909 N N . LYS A 1 119 ? -9.404 5.225 21.412 1.00 98.19 119 LYS A N 1
ATOM 910 C CA . LYS A 1 119 ? -8.159 6.014 21.372 1.00 98.19 119 LYS A CA 1
ATOM 911 C C . LYS A 1 119 ? -7.211 5.581 22.490 1.00 98.19 119 LYS A C 1
ATOM 913 O O . LYS A 1 119 ? -6.026 5.365 22.256 1.00 98.19 119 LYS A O 1
ATOM 918 N N . GLY A 1 120 ? -7.734 5.385 23.701 1.00 97.94 120 GLY A N 1
ATOM 919 C CA . GLY A 1 120 ? -6.972 4.870 24.837 1.00 97.94 120 GLY A CA 1
ATOM 920 C C . GLY A 1 120 ? -6.379 3.483 24.577 1.00 97.94 120 GLY A C 1
ATOM 921 O O . GLY A 1 120 ? -5.216 3.255 24.902 1.00 97.94 120 GLY A O 1
ATOM 922 N N . ALA A 1 121 ? -7.133 2.584 23.935 1.00 97.88 121 ALA A N 1
ATOM 923 C CA . ALA A 1 121 ? -6.674 1.243 23.577 1.00 97.88 121 ALA A CA 1
ATOM 924 C C . ALA A 1 121 ? -5.453 1.288 22.646 1.00 97.88 121 ALA A C 1
ATOM 926 O O . ALA A 1 121 ? -4.504 0.527 22.840 1.00 97.88 121 ALA A O 1
ATOM 927 N N . TYR A 1 122 ? -5.437 2.212 21.679 1.00 97.88 122 TYR A N 1
ATOM 928 C CA . TYR A 1 122 ? -4.308 2.388 20.763 1.00 97.88 122 TYR A CA 1
ATOM 929 C C . TYR A 1 122 ? -3.006 2.699 21.507 1.00 97.88 122 TYR A C 1
ATOM 931 O O . TYR A 1 122 ? -1.965 2.114 21.208 1.00 97.88 122 TYR A O 1
ATOM 939 N N . TYR A 1 123 ? -3.048 3.567 22.519 1.00 96.62 123 TYR A N 1
ATOM 940 C CA . TYR A 1 123 ? -1.855 3.924 23.293 1.00 96.62 123 TYR A CA 1
ATOM 941 C C . TYR A 1 123 ? -1.532 2.915 24.404 1.00 96.62 123 TYR A C 1
ATOM 943 O O . TYR A 1 123 ? -0.359 2.682 24.688 1.00 96.62 123 TYR A O 1
ATOM 951 N N . GLY A 1 124 ? -2.549 2.302 25.015 1.00 95.94 124 GLY A N 1
ATOM 952 C CA . GLY A 1 124 ? -2.399 1.438 26.189 1.00 95.94 124 GLY A CA 1
ATOM 953 C C . GLY A 1 124 ? -2.088 -0.031 25.894 1.00 95.94 124 GLY A C 1
ATOM 954 O O . GLY A 1 124 ? -1.514 -0.706 26.746 1.00 95.94 124 GLY A O 1
ATOM 955 N N . LEU A 1 125 ? -2.448 -0.543 24.713 1.00 96.69 125 LEU A N 1
ATOM 956 C CA . LEU A 1 125 ? -2.315 -1.969 24.383 1.00 96.69 125 LEU A CA 1
ATOM 957 C C . LEU A 1 125 ? -1.111 -2.269 23.499 1.00 96.69 125 LEU A C 1
ATOM 959 O O . LEU A 1 125 ? -0.506 -1.374 22.919 1.00 96.69 125 LEU A O 1
ATOM 963 N N . ARG A 1 126 ? -0.744 -3.547 23.377 1.00 96.00 126 ARG A N 1
ATOM 964 C CA . ARG A 1 126 ? 0.197 -4.015 22.343 1.00 96.00 126 ARG A CA 1
ATOM 965 C C . ARG A 1 126 ? -0.529 -4.219 21.009 1.00 96.00 126 ARG A C 1
ATOM 967 O O . ARG A 1 126 ? -1.754 -4.250 20.981 1.00 96.00 126 ARG A O 1
ATOM 974 N N . GLY A 1 127 ? 0.226 -4.392 19.922 1.00 93.81 127 GLY A N 1
ATOM 975 C CA . GLY A 1 127 ? -0.295 -4.575 18.557 1.00 93.81 127 GLY A CA 1
ATOM 976 C C . GLY A 1 127 ? -1.453 -5.571 18.453 1.00 93.81 127 GLY A C 1
ATOM 977 O O . GLY A 1 127 ? -2.595 -5.174 18.236 1.00 93.81 127 GLY A O 1
ATOM 978 N N . ARG A 1 128 ? -1.178 -6.850 18.720 1.00 93.50 128 ARG A N 1
ATOM 979 C CA . ARG A 1 128 ? -2.163 -7.944 18.697 1.00 93.50 128 ARG A CA 1
ATOM 980 C C . ARG A 1 128 ? -3.371 -7.751 19.617 1.00 93.50 128 ARG A C 1
ATOM 982 O O . ARG A 1 128 ? -4.447 -8.272 19.338 1.00 93.50 128 ARG A O 1
ATOM 989 N N . GLN A 1 129 ? -3.196 -7.061 20.739 1.00 94.81 129 GLN A N 1
ATOM 990 C CA . GLN A 1 129 ? -4.298 -6.752 21.653 1.00 94.81 129 GLN A CA 1
ATOM 991 C C . GLN A 1 129 ? -5.201 -5.678 21.055 1.00 94.81 129 GLN A C 1
ATOM 993 O O . GLN A 1 129 ? -6.420 -5.810 21.055 1.00 94.81 129 GLN A O 1
ATOM 998 N N . PHE A 1 130 ? -4.594 -4.633 20.496 1.00 97.69 130 PHE A N 1
ATOM 999 C CA . PHE A 1 130 ? -5.317 -3.547 19.859 1.00 97.69 130 PHE A CA 1
ATOM 1000 C C . PHE A 1 130 ? -6.050 -3.994 18.588 1.00 97.69 130 PHE A C 1
ATOM 1002 O O . PHE A 1 130 ? -7.189 -3.585 18.382 1.00 97.69 130 PHE A O 1
ATOM 1009 N N . SER A 1 131 ? -5.458 -4.866 17.766 1.00 96.38 131 SER A N 1
ATOM 1010 C CA . SER A 1 131 ? -6.084 -5.313 16.511 1.00 96.38 131 SER A CA 1
ATOM 1011 C C . SER A 1 131 ? -7.410 -6.059 16.707 1.00 96.38 131 SER A C 1
ATOM 1013 O O . SER A 1 131 ? -8.238 -6.087 15.804 1.00 96.38 131 SER A O 1
ATOM 1015 N N . GLN A 1 132 ? -7.684 -6.585 17.904 1.00 96.31 132 GLN A N 1
ATOM 1016 C CA . GLN A 1 132 ? -8.984 -7.183 18.244 1.00 96.31 132 GLN A CA 1
ATOM 1017 C C . GLN A 1 132 ? -10.123 -6.147 18.287 1.00 96.31 132 GLN A C 1
ATOM 1019 O O . GLN A 1 132 ? -11.300 -6.493 18.165 1.00 96.31 132 GLN A O 1
ATOM 1024 N N . PHE A 1 133 ? -9.785 -4.863 18.417 1.00 97.75 133 PHE A N 1
ATOM 1025 C CA . PHE A 1 133 ? -10.728 -3.751 18.360 1.00 97.75 133 PHE A CA 1
ATOM 1026 C C . PHE A 1 133 ? -10.935 -3.195 16.941 1.00 97.75 133 PHE A C 1
ATOM 1028 O O . PHE A 1 133 ? -11.648 -2.205 16.793 1.00 97.75 133 PHE A O 1
ATOM 1035 N N . GLU A 1 134 ? -10.382 -3.817 15.889 1.00 97.62 134 GLU A N 1
ATOM 1036 C CA . GLU A 1 134 ? -10.561 -3.350 14.503 1.00 97.62 134 GLU A CA 1
ATOM 1037 C C . GLU A 1 134 ? -12.047 -3.200 14.135 1.00 97.62 134 GLU A C 1
ATOM 1039 O O . GLU A 1 134 ? -12.448 -2.162 13.615 1.00 97.62 134 GLU A O 1
ATOM 1044 N N . SER A 1 135 ? -12.896 -4.171 14.478 1.00 98.06 135 SER A N 1
ATOM 1045 C CA . SER A 1 135 ? -14.339 -4.110 14.190 1.00 98.06 135 SER A CA 1
ATOM 1046 C C . SER A 1 135 ? -15.072 -3.029 14.982 1.00 98.06 135 SER A C 1
ATOM 1048 O O . SER A 1 135 ? -16.013 -2.416 14.466 1.00 98.06 135 SER A O 1
ATOM 1050 N N . ALA A 1 136 ? -14.602 -2.712 16.191 1.00 98.44 136 ALA A N 1
ATOM 1051 C CA . ALA A 1 136 ? -15.082 -1.556 16.937 1.00 98.44 136 ALA A CA 1
ATOM 1052 C C . ALA A 1 136 ? -14.718 -0.240 16.233 1.00 98.44 136 ALA A C 1
ATOM 1054 O O . ALA A 1 136 ? -15.561 0.651 16.135 1.00 98.44 136 ALA A O 1
ATOM 1055 N N . LEU A 1 137 ? -13.491 -0.130 15.705 1.00 98.38 137 LEU A N 1
ATOM 1056 C CA . LEU A 1 137 ? -13.073 1.022 14.907 1.00 98.38 137 LEU A CA 1
ATOM 1057 C C . LEU A 1 137 ? -13.945 1.126 13.655 1.00 98.38 137 LEU A C 1
ATOM 1059 O O . LEU A 1 137 ? -14.587 2.148 13.476 1.00 98.38 137 LEU A O 1
ATOM 1063 N N . ILE A 1 138 ? -14.055 0.065 12.847 1.00 97.81 138 ILE A N 1
ATOM 1064 C CA . ILE A 1 138 ? -14.828 0.045 11.590 1.00 97.81 138 ILE A CA 1
ATOM 1065 C C . ILE A 1 138 ? -16.269 0.516 11.798 1.00 97.81 138 ILE A C 1
ATOM 1067 O O . ILE A 1 138 ? -16.783 1.303 11.010 1.00 97.81 138 ILE A O 1
ATOM 1071 N N . THR A 1 139 ? -16.932 0.033 12.847 1.00 97.94 139 THR A N 1
ATOM 1072 C CA . THR A 1 139 ? -18.358 0.314 13.074 1.00 97.94 139 THR A CA 1
ATOM 1073 C C . THR A 1 139 ? -18.628 1.628 13.792 1.00 97.94 139 THR A C 1
ATOM 1075 O O . THR A 1 139 ? -19.760 2.121 13.766 1.00 97.94 139 THR A O 1
ATOM 1078 N N . CYS A 1 140 ? -17.605 2.225 14.400 1.00 97.94 140 CYS A N 1
ATOM 1079 C CA . CYS A 1 140 ? -17.728 3.525 15.023 1.00 97.94 140 CYS A CA 1
ATOM 1080 C C . CYS A 1 140 ? -17.634 4.657 13.988 1.00 97.94 140 CYS A C 1
ATOM 1082 O O . CYS A 1 140 ? -16.554 5.071 13.576 1.00 97.94 140 CYS A O 1
ATOM 1084 N N . ASN A 1 141 ? -18.790 5.224 13.637 1.00 94.81 141 ASN A N 1
ATOM 1085 C CA . ASN A 1 141 ? -18.918 6.324 12.674 1.00 94.81 141 ASN A CA 1
ATOM 1086 C C . ASN A 1 141 ? -18.862 7.723 13.319 1.00 94.81 141 ASN A C 1
ATOM 1088 O O . ASN A 1 141 ? -19.418 8.679 12.777 1.00 94.81 141 ASN A O 1
ATOM 1092 N N . SER A 1 142 ? -18.231 7.853 14.490 1.00 97.44 142 SER A N 1
ATOM 1093 C CA . SER A 1 142 ? -18.098 9.153 15.152 1.00 97.44 142 SER A CA 1
ATOM 1094 C C . SER A 1 142 ? -17.182 10.072 14.330 1.00 97.44 142 SER A C 1
ATOM 1096 O O . SER A 1 142 ? -16.085 9.639 13.953 1.00 97.44 142 SER A O 1
ATOM 1098 N N . PRO A 1 143 ? -17.564 11.344 14.088 1.00 96.81 143 PRO A N 1
ATOM 1099 C CA . PRO A 1 143 ? -16.684 12.317 13.445 1.00 96.81 143 PRO A CA 1
ATOM 1100 C C . PRO A 1 143 ? -15.354 12.490 14.186 1.00 96.81 143 PRO A C 1
ATOM 1102 O O . PRO A 1 143 ? -14.312 12.575 13.549 1.00 96.81 143 PRO A O 1
ATOM 1105 N N . GLU A 1 144 ? -15.367 12.462 15.523 1.00 97.50 144 GLU A N 1
ATOM 1106 C CA . GLU A 1 144 ? -14.141 12.590 16.321 1.00 97.50 144 GLU A CA 1
ATOM 1107 C C . GLU A 1 144 ? -13.196 11.401 16.101 1.00 97.50 144 GLU A C 1
ATOM 1109 O O . GLU A 1 144 ? -11.994 11.592 15.913 1.00 97.50 144 GLU A O 1
ATOM 1114 N N . LEU A 1 145 ? -13.727 10.169 16.097 1.00 97.94 145 LEU A N 1
ATOM 1115 C CA . LEU A 1 145 ? -12.901 8.992 15.822 1.00 97.94 145 LEU A CA 1
ATOM 1116 C C . LEU A 1 145 ? -12.375 9.031 14.386 1.00 97.94 145 LEU A C 1
ATOM 1118 O O . LEU A 1 145 ? -11.210 8.730 14.165 1.00 97.94 145 LEU A O 1
ATOM 1122 N N . THR A 1 146 ? -13.214 9.433 13.431 1.00 97.38 146 THR A N 1
ATOM 1123 C CA . THR A 1 146 ? -12.824 9.582 12.025 1.00 97.38 146 THR A CA 1
ATOM 1124 C C . THR A 1 146 ? -11.629 10.521 11.883 1.00 97.38 146 THR A C 1
ATOM 1126 O O . THR A 1 146 ? -10.639 10.144 11.265 1.00 97.38 146 THR A O 1
ATOM 1129 N N . THR A 1 147 ? -11.690 11.713 12.482 1.00 98.19 147 THR A N 1
ATOM 1130 C CA . THR A 1 147 ? -10.580 12.676 12.453 1.00 98.19 147 THR A CA 1
ATOM 1131 C C . THR A 1 147 ? -9.314 12.087 13.066 1.00 98.19 147 THR A C 1
ATOM 1133 O O . THR A 1 147 ? -8.242 12.192 12.481 1.00 98.19 147 THR A O 1
ATOM 1136 N N . TRP A 1 148 ? -9.432 11.393 14.199 1.00 98.38 148 TRP A N 1
ATOM 1137 C CA . TRP A 1 148 ? -8.285 10.725 14.811 1.00 98.38 148 TRP A CA 1
ATOM 1138 C C . TRP A 1 148 ? -7.694 9.614 13.922 1.00 98.38 148 TRP A C 1
ATOM 1140 O O . TRP A 1 148 ? -6.474 9.498 13.817 1.00 98.38 148 TRP A O 1
ATOM 1150 N N . LEU A 1 149 ? -8.529 8.812 13.249 1.00 98.56 149 LEU A N 1
ATOM 1151 C CA . LEU A 1 149 ? -8.063 7.805 12.290 1.00 98.56 149 LEU A CA 1
ATOM 1152 C C . LEU A 1 149 ? -7.289 8.467 11.142 1.00 98.56 149 LEU A C 1
ATOM 1154 O O . LEU A 1 149 ? -6.223 7.983 10.779 1.00 98.56 149 LEU A O 1
ATOM 1158 N N . GLU A 1 150 ? -7.784 9.583 10.604 1.00 98.50 150 GLU A N 1
ATOM 1159 C CA . GLU A 1 150 ? -7.108 10.336 9.539 1.00 98.50 150 GLU A CA 1
ATOM 1160 C C . GLU A 1 150 ? -5.733 10.849 9.976 1.00 98.50 150 GLU A C 1
ATOM 1162 O O . GLU A 1 150 ? -4.767 10.717 9.226 1.00 98.50 150 GLU A O 1
AT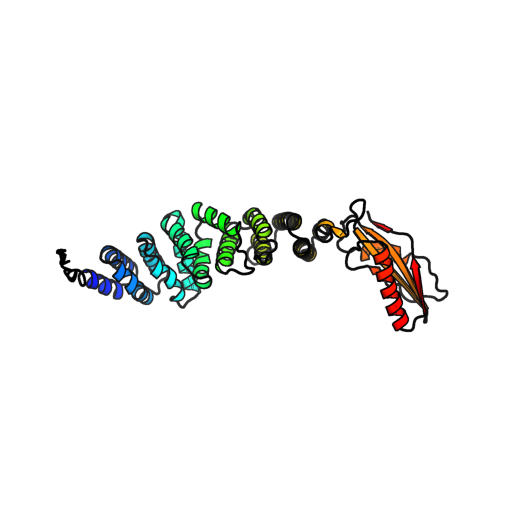OM 1167 N N . GLU A 1 151 ? -5.628 11.386 11.195 1.00 98.38 151 GLU A N 1
ATOM 1168 C CA . GLU A 1 151 ? -4.364 11.855 11.776 1.00 98.38 151 GLU A CA 1
ATOM 1169 C C . GLU A 1 151 ? -3.339 10.723 11.915 1.00 98.38 151 GLU A C 1
ATOM 1171 O O . GLU A 1 151 ? -2.177 10.883 11.528 1.00 98.38 151 GLU A O 1
ATOM 1176 N N . VAL A 1 152 ? -3.766 9.567 12.436 1.00 98.12 152 VAL A N 1
ATOM 1177 C CA . VAL A 1 152 ? -2.886 8.404 12.609 1.00 98.12 152 VAL A CA 1
ATOM 1178 C C . VAL A 1 152 ? -2.482 7.820 11.257 1.00 98.12 152 VAL A C 1
ATOM 1180 O O . VAL A 1 152 ? -1.301 7.557 11.052 1.00 98.12 152 VAL A O 1
ATOM 1183 N N . VAL A 1 153 ? -3.419 7.652 10.315 1.00 98.50 153 VAL A N 1
ATOM 1184 C CA . VAL A 1 153 ? -3.115 7.115 8.976 1.00 98.50 153 VAL A CA 1
ATOM 1185 C C . VAL A 1 153 ? -2.135 8.019 8.236 1.00 98.50 153 VAL A C 1
ATOM 1187 O O . VAL A 1 153 ? -1.163 7.509 7.682 1.00 98.50 153 VAL A O 1
ATOM 1190 N N . ALA A 1 154 ? -2.340 9.339 8.273 1.00 97.94 154 ALA A N 1
ATOM 1191 C CA . ALA A 1 154 ? -1.471 10.313 7.612 1.00 97.94 154 ALA A CA 1
ATOM 1192 C C . ALA A 1 154 ? -0.060 10.409 8.225 1.00 97.94 154 ALA A C 1
ATOM 1194 O O . ALA A 1 154 ? 0.823 10.999 7.605 1.00 97.94 154 ALA A O 1
ATOM 1195 N N . THR A 1 155 ? 0.158 9.830 9.412 1.00 97.00 155 THR A N 1
ATOM 1196 C CA . THR A 1 155 ? 1.436 9.868 10.137 1.00 97.00 155 THR A CA 1
ATOM 1197 C C . THR A 1 155 ? 1.954 8.443 10.392 1.00 97.00 155 THR A C 1
ATOM 1199 O O . THR A 1 155 ? 1.969 7.982 11.537 1.00 97.00 155 THR A O 1
ATOM 1202 N N . PRO A 1 156 ? 2.344 7.705 9.335 1.00 97.06 156 PRO A N 1
ATOM 1203 C CA . PRO A 1 156 ? 2.793 6.323 9.462 1.00 97.06 156 PRO A CA 1
ATOM 1204 C C . PRO A 1 156 ? 4.031 6.192 10.365 1.00 97.06 156 PRO A C 1
ATOM 1206 O O . PRO A 1 156 ? 4.854 7.110 10.435 1.00 97.06 156 PRO A O 1
ATOM 1209 N N . PRO A 1 157 ? 4.204 5.042 11.043 1.00 96.12 157 PRO A N 1
ATOM 1210 C CA . PRO A 1 157 ? 5.423 4.754 11.787 1.00 96.12 157 PRO A CA 1
ATOM 1211 C C . PRO A 1 157 ? 6.627 4.641 10.843 1.00 96.12 157 PRO A C 1
ATOM 1213 O O . PRO A 1 157 ? 6.490 4.360 9.656 1.00 96.12 157 PRO A O 1
ATOM 1216 N N . SER A 1 158 ? 7.833 4.795 11.387 1.00 95.25 158 SER A N 1
ATOM 1217 C CA . SER A 1 158 ? 9.076 4.602 10.627 1.00 95.25 158 SER A CA 1
ATOM 1218 C C . SER A 1 158 ? 9.429 3.132 10.385 1.00 95.25 158 SER A C 1
ATOM 1220 O O . SER A 1 158 ? 10.352 2.849 9.631 1.00 95.25 158 SER A O 1
ATOM 1222 N N . ALA A 1 159 ? 8.739 2.199 11.046 1.00 95.19 159 ALA A N 1
ATOM 1223 C CA . ALA A 1 159 ? 8.930 0.767 10.863 1.00 95.19 159 ALA A CA 1
ATOM 1224 C C . ALA A 1 159 ? 8.082 0.246 9.700 1.00 95.19 159 ALA A C 1
ATOM 1226 O O . ALA A 1 159 ? 6.941 0.666 9.515 1.00 95.19 159 ALA A O 1
ATOM 1227 N N . SER A 1 160 ? 8.6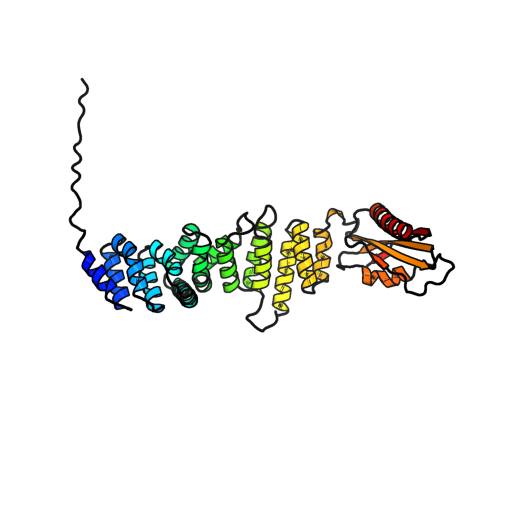05 -0.744 8.977 1.00 93.19 160 SER A N 1
ATOM 1228 C CA . SER A 1 160 ? 7.946 -1.299 7.787 1.00 93.19 160 SER A CA 1
ATOM 1229 C C . SER A 1 160 ? 6.693 -2.094 8.136 1.00 93.19 160 SER A C 1
ATOM 1231 O O . SER A 1 160 ? 5.841 -2.336 7.283 1.00 93.19 160 SER A O 1
ATOM 1233 N N . TYR A 1 161 ? 6.574 -2.478 9.406 1.00 94.56 161 TYR A N 1
ATOM 1234 C CA . TYR A 1 161 ? 5.443 -3.189 9.958 1.00 94.56 161 TYR A CA 1
ATOM 1235 C C . TYR A 1 161 ? 5.113 -2.673 11.359 1.00 94.56 161 TYR A C 1
ATOM 1237 O O . TYR A 1 161 ? 5.970 -2.650 12.244 1.00 94.56 161 TYR A O 1
ATOM 1245 N N . ASP A 1 162 ? 3.845 -2.323 11.564 1.00 96.31 162 ASP A N 1
ATOM 1246 C CA . ASP A 1 162 ? 3.269 -2.022 12.870 1.00 96.31 162 ASP A CA 1
ATOM 1247 C C . ASP A 1 162 ? 1.820 -2.527 12.909 1.00 96.31 162 ASP A C 1
ATOM 1249 O O . ASP A 1 162 ? 0.962 -2.109 12.130 1.00 96.31 162 ASP A O 1
ATOM 1253 N N . GLU A 1 163 ? 1.539 -3.455 13.821 1.00 96.38 163 GLU A N 1
ATOM 1254 C CA . GLU A 1 163 ? 0.218 -4.081 13.955 1.00 96.38 163 GLU A CA 1
ATOM 1255 C C . GLU A 1 163 ? -0.893 -3.084 14.291 1.00 96.38 163 GLU A C 1
ATOM 1257 O O . GLU A 1 163 ? -2.028 -3.263 13.846 1.00 96.38 163 GLU A O 1
ATOM 1262 N N . LYS A 1 164 ? -0.592 -2.038 15.073 1.00 97.06 164 LYS A N 1
ATOM 1263 C CA . LYS A 1 164 ? -1.605 -1.050 15.450 1.00 97.06 164 LYS A CA 1
ATOM 1264 C C . LYS A 1 164 ? -1.940 -0.157 14.276 1.00 97.06 164 LYS A C 1
ATOM 1266 O O . LYS A 1 164 ? -3.118 0.066 14.006 1.00 97.06 164 LYS A O 1
ATOM 1271 N N . TYR A 1 165 ? -0.915 0.318 13.574 1.00 97.94 165 TYR A N 1
ATOM 1272 C CA . TYR A 1 165 ? -1.084 1.088 12.354 1.00 97.94 165 TYR A CA 1
ATOM 1273 C C . TYR A 1 165 ? -1.879 0.286 11.322 1.00 97.94 165 TYR A C 1
ATOM 1275 O O . TYR A 1 165 ? -2.848 0.802 10.775 1.00 97.94 165 TYR A O 1
ATOM 1283 N N . ASN A 1 166 ? -1.559 -1.002 11.143 1.00 97.88 166 ASN A N 1
ATOM 1284 C CA . ASN A 1 166 ? -2.279 -1.893 10.232 1.00 97.88 166 ASN A CA 1
ATOM 1285 C C . ASN A 1 166 ? -3.766 -2.037 10.587 1.00 97.88 166 ASN A C 1
ATOM 1287 O O . ASN A 1 166 ? -4.610 -2.024 9.688 1.00 97.88 166 ASN A O 1
ATOM 1291 N N . ALA A 1 167 ? -4.108 -2.136 11.874 1.00 97.88 167 ALA A N 1
ATOM 1292 C CA . ALA A 1 167 ? -5.503 -2.159 12.314 1.00 97.88 167 ALA A CA 1
ATOM 1293 C C . ALA A 1 167 ? -6.206 -0.812 12.049 1.00 97.88 167 ALA A C 1
ATOM 1295 O O . ALA A 1 167 ? -7.320 -0.788 11.525 1.00 97.88 167 ALA A O 1
ATOM 1296 N N . VAL A 1 168 ? -5.541 0.314 12.339 1.00 98.50 168 VAL A N 1
ATOM 1297 C CA . VAL A 1 168 ? -6.079 1.666 12.103 1.00 98.50 168 VAL A CA 1
ATOM 1298 C C . VAL A 1 168 ? -6.320 1.934 10.617 1.00 98.50 168 VAL A C 1
ATOM 1300 O O . VAL A 1 168 ? -7.430 2.310 10.242 1.00 98.50 168 VAL A O 1
ATOM 1303 N N . ILE A 1 169 ? -5.324 1.706 9.756 1.00 98.62 169 ILE A N 1
ATOM 1304 C CA . ILE A 1 169 ? -5.451 1.942 8.312 1.00 98.62 169 ILE A CA 1
ATOM 1305 C C . ILE A 1 169 ? -6.493 1.012 7.686 1.00 98.62 169 ILE A C 1
ATOM 1307 O O . ILE A 1 169 ? -7.259 1.444 6.830 1.00 98.62 169 ILE A O 1
ATOM 1311 N N . THR A 1 170 ? -6.599 -0.238 8.153 1.00 98.31 170 THR A N 1
ATOM 1312 C CA . THR A 1 170 ? -7.642 -1.167 7.689 1.00 98.31 170 THR A CA 1
ATOM 1313 C C . THR A 1 170 ? -9.033 -0.680 8.076 1.00 98.31 170 THR A C 1
ATOM 1315 O O . THR A 1 170 ? -9.931 -0.672 7.232 1.00 98.31 170 THR A O 1
ATOM 1318 N N . ALA A 1 171 ? -9.215 -0.232 9.321 1.00 98.25 171 ALA A N 1
ATOM 1319 C CA . ALA A 1 171 ? -10.484 0.327 9.762 1.00 98.25 171 ALA A CA 1
ATOM 1320 C C . ALA A 1 171 ? -10.859 1.583 8.963 1.00 98.25 171 ALA A C 1
ATOM 1322 O O . ALA A 1 171 ? -11.983 1.685 8.472 1.00 98.25 171 ALA A O 1
ATOM 1323 N N . TYR A 1 172 ? -9.903 2.493 8.761 1.00 98.50 172 TYR A N 1
ATOM 1324 C CA . TYR A 1 172 ? -10.100 3.715 7.984 1.00 98.50 172 TYR A CA 1
ATOM 1325 C C . TYR A 1 172 ? -10.501 3.424 6.529 1.00 98.50 172 TYR A C 1
ATOM 1327 O O . TYR A 1 172 ? -11.496 3.960 6.038 1.00 98.50 172 TYR A O 1
ATOM 1335 N N . VAL A 1 173 ? -9.791 2.509 5.859 1.00 98.12 173 VAL A N 1
ATOM 1336 C CA . VAL A 1 173 ? -10.098 2.062 4.490 1.00 98.12 173 VAL A CA 1
ATOM 1337 C C . VAL A 1 173 ? -11.498 1.461 4.395 1.00 98.12 173 VAL A C 1
ATOM 1339 O O . VAL A 1 173 ? -12.248 1.792 3.478 1.00 98.12 173 VAL A O 1
ATOM 1342 N N . LYS A 1 174 ? -11.891 0.609 5.348 1.00 96.50 174 LYS A N 1
ATOM 1343 C CA . LYS A 1 174 ? -13.232 0.006 5.362 1.00 96.50 174 LYS A CA 1
ATOM 1344 C C . LYS A 1 174 ? -14.336 1.046 5.574 1.00 96.50 174 LYS A C 1
ATOM 1346 O O . LYS A 1 174 ? -15.394 0.914 4.968 1.00 96.50 174 LYS A O 1
ATOM 1351 N N . GLN A 1 175 ? -14.094 2.082 6.380 1.00 95.56 175 GLN A N 1
ATOM 1352 C CA . GLN A 1 175 ? -15.058 3.166 6.594 1.00 95.56 175 GLN A CA 1
ATOM 1353 C C . GLN A 1 175 ? -15.189 4.103 5.389 1.00 95.56 175 GLN A C 1
ATOM 1355 O O . GLN A 1 175 ? -16.295 4.508 5.034 1.00 95.56 175 GLN A O 1
ATOM 1360 N N . LYS A 1 176 ? -14.062 4.507 4.793 1.00 96.75 176 LYS A N 1
ATOM 1361 C CA . LYS A 1 176 ? -14.027 5.581 3.789 1.00 96.75 176 LYS A CA 1
ATOM 1362 C C . LYS A 1 176 ? -14.030 5.089 2.350 1.00 96.75 176 LYS A C 1
ATOM 1364 O O . LYS A 1 176 ? -14.458 5.842 1.474 1.00 96.75 176 LYS A O 1
ATOM 1369 N N . ARG A 1 177 ? -13.606 3.845 2.107 1.00 95.38 177 ARG A N 1
ATOM 1370 C CA . ARG A 1 177 ? -13.516 3.239 0.768 1.00 95.38 177 ARG A CA 1
ATOM 1371 C C . ARG A 1 177 ? -12.722 4.163 -0.159 1.00 95.38 177 ARG A C 1
ATOM 1373 O O . ARG A 1 177 ? -11.733 4.731 0.296 1.00 95.38 177 ARG A O 1
ATOM 1380 N N . GLY A 1 178 ? -13.152 4.389 -1.401 1.00 95.62 178 GLY A N 1
ATOM 1381 C CA . GLY A 1 178 ? -12.459 5.282 -2.338 1.00 95.62 178 GLY A CA 1
ATOM 1382 C C . GLY A 1 178 ? -12.186 6.696 -1.797 1.00 95.62 178 GLY A C 1
ATOM 1383 O O . GLY A 1 178 ? -11.201 7.315 -2.186 1.00 95.62 178 GLY A O 1
ATOM 1384 N N . ASN A 1 179 ? -12.969 7.192 -0.827 1.00 97.06 179 ASN A N 1
ATOM 1385 C CA . ASN A 1 179 ? -12.712 8.492 -0.190 1.00 97.06 179 ASN A CA 1
ATOM 1386 C C . ASN A 1 179 ? -11.490 8.488 0.750 1.00 97.06 179 ASN A C 1
ATOM 1388 O O . ASN A 1 179 ? -11.098 9.546 1.233 1.00 97.06 179 ASN A O 1
ATOM 1392 N N . ALA A 1 180 ? -10.891 7.325 1.026 1.00 98.25 180 ALA A N 1
ATOM 1393 C CA . ALA A 1 180 ? -9.658 7.206 1.798 1.00 98.25 180 ALA A CA 1
ATOM 1394 C C . ALA A 1 180 ? -8.423 7.657 1.004 1.00 98.25 180 ALA A C 1
ATOM 1396 O O . ALA A 1 180 ? -7.419 8.030 1.614 1.00 98.25 180 ALA A O 1
ATOM 1397 N N . LEU A 1 181 ? -8.483 7.613 -0.335 1.00 98.50 181 LEU A N 1
ATOM 1398 C CA . LEU A 1 181 ? -7.323 7.802 -1.210 1.00 98.50 181 LEU A CA 1
ATOM 1399 C C . LEU A 1 181 ? -6.526 9.084 -0.908 1.00 98.50 181 LEU A C 1
ATOM 1401 O O . LEU A 1 181 ? -5.320 8.955 -0.723 1.00 98.50 181 LEU A O 1
ATOM 1405 N N . PRO A 1 182 ? -7.128 10.275 -0.704 1.00 98.50 182 PRO A N 1
ATOM 1406 C CA . PRO A 1 182 ? -6.347 11.483 -0.412 1.00 98.50 182 PRO A CA 1
ATOM 1407 C C . PRO A 1 182 ? -5.535 11.411 0.892 1.00 98.50 182 PRO A C 1
ATOM 1409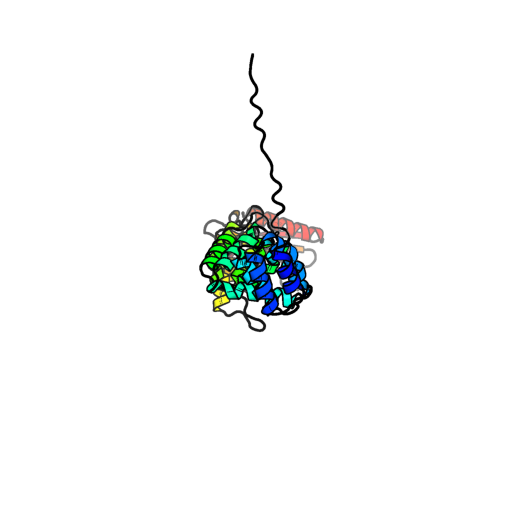 O O . PRO A 1 182 ? -4.472 12.019 1.016 1.00 98.50 182 PRO A O 1
ATOM 1412 N N . ILE A 1 183 ? -6.018 10.683 1.904 1.00 98.62 183 ILE A N 1
ATOM 1413 C CA . ILE A 1 183 ? -5.264 10.467 3.148 1.00 98.62 183 ILE A CA 1
ATOM 1414 C C . ILE A 1 183 ? -4.178 9.413 2.933 1.00 98.62 183 ILE A C 1
ATOM 1416 O O . ILE A 1 183 ? -3.059 9.587 3.412 1.00 98.62 183 ILE A O 1
ATOM 1420 N N . LEU A 1 184 ? -4.486 8.355 2.182 1.00 98.75 184 LEU A N 1
ATOM 1421 C CA . LEU A 1 184 ? -3.538 7.291 1.867 1.00 98.75 184 LEU A CA 1
ATOM 1422 C C . LEU A 1 184 ? -2.398 7.771 0.961 1.00 98.75 184 LEU A C 1
ATOM 1424 O O . LEU A 1 184 ? -1.270 7.341 1.157 1.00 98.75 184 LEU A O 1
ATOM 1428 N N . GLU A 1 185 ? -2.642 8.708 0.044 1.00 98.56 185 GLU A N 1
ATOM 1429 C CA . GLU A 1 185 ? -1.594 9.377 -0.735 1.00 98.56 185 GLU A CA 1
ATOM 1430 C C . GLU A 1 185 ? -0.594 10.078 0.189 1.00 98.56 185 GLU A C 1
ATOM 1432 O O . GLU A 1 185 ? 0.613 9.848 0.103 1.00 98.56 185 GLU A O 1
ATOM 1437 N N . ARG A 1 186 ? -1.097 10.889 1.133 1.00 98.12 186 ARG A N 1
ATOM 1438 C CA . ARG A 1 186 ? -0.254 11.568 2.130 1.00 98.12 186 ARG A CA 1
ATOM 1439 C C . ARG A 1 186 ? 0.509 10.568 2.990 1.00 98.12 186 ARG A C 1
ATOM 1441 O O . ARG A 1 186 ? 1.699 10.759 3.224 1.00 98.12 186 ARG A O 1
ATOM 1448 N N . ALA A 1 187 ? -0.158 9.500 3.420 1.00 98.31 187 ALA A N 1
ATOM 1449 C CA . ALA A 1 187 ? 0.458 8.427 4.184 1.00 98.31 187 ALA A CA 1
ATOM 1450 C C . ALA A 1 187 ? 1.553 7.706 3.384 1.00 98.31 187 ALA A C 1
ATOM 1452 O O . ALA A 1 187 ? 2.615 7.436 3.927 1.00 98.31 187 ALA A O 1
ATOM 1453 N N . ALA A 1 188 ? 1.345 7.436 2.094 1.00 98.25 188 ALA A N 1
ATOM 1454 C CA . ALA A 1 188 ? 2.326 6.762 1.249 1.00 98.25 188 ALA A CA 1
ATOM 1455 C C . ALA A 1 188 ? 3.568 7.638 1.063 1.00 98.25 188 ALA A C 1
ATOM 1457 O O . ALA A 1 188 ? 4.686 7.163 1.231 1.00 98.25 188 ALA A O 1
ATOM 1458 N N . VAL A 1 189 ? 3.383 8.937 0.811 1.00 97.31 189 VAL A N 1
ATOM 1459 C CA . VAL A 1 189 ? 4.497 9.893 0.725 1.00 97.31 189 VAL A CA 1
ATOM 1460 C C . VAL A 1 189 ? 5.225 10.029 2.065 1.00 97.31 189 VAL A C 1
ATOM 1462 O O . VAL A 1 189 ? 6.449 10.082 2.088 1.00 97.31 189 VAL A O 1
ATOM 1465 N N . ALA A 1 190 ? 4.510 10.036 3.192 1.00 96.50 190 ALA A N 1
ATOM 1466 C CA . ALA A 1 190 ? 5.126 10.090 4.519 1.00 96.50 190 ALA A CA 1
ATOM 1467 C C . ALA A 1 190 ? 5.853 8.786 4.903 1.00 96.50 190 ALA A C 1
ATOM 1469 O O . ALA A 1 190 ? 6.861 8.828 5.603 1.00 96.50 190 ALA A O 1
ATOM 1470 N N . ALA A 1 191 ? 5.364 7.635 4.434 1.00 96.75 191 ALA A N 1
ATOM 1471 C CA . ALA A 1 191 ? 6.002 6.329 4.599 1.00 96.75 191 ALA A CA 1
ATOM 1472 C C . ALA A 1 191 ? 7.157 6.099 3.608 1.00 96.75 191 ALA A C 1
ATOM 1474 O O . ALA A 1 191 ? 7.837 5.075 3.692 1.00 96.75 191 ALA A O 1
ATOM 1475 N N . ALA A 1 192 ? 7.349 7.005 2.645 1.00 93.94 192 ALA A N 1
ATOM 1476 C CA . ALA A 1 192 ? 8.388 6.903 1.637 1.00 93.94 192 ALA A CA 1
ATOM 1477 C C . ALA A 1 192 ? 9.786 7.045 2.259 1.00 93.94 192 ALA A C 1
ATOM 1479 O O . ALA A 1 192 ? 10.032 7.896 3.115 1.00 93.94 192 ALA A O 1
ATOM 1480 N N . GLY A 1 193 ? 10.730 6.225 1.795 1.00 80.38 193 GLY A N 1
ATOM 1481 C CA . GLY A 1 193 ? 12.080 6.142 2.357 1.00 80.38 193 GLY A CA 1
ATOM 1482 C C . GLY A 1 193 ? 12.179 5.467 3.739 1.00 80.38 193 GLY A C 1
ATOM 1483 O O . GLY A 1 193 ? 11.203 4.978 4.298 1.00 80.38 193 GLY A O 1
ATOM 1484 N N . ASN A 1 194 ? 13.414 5.397 4.259 1.00 69.25 194 ASN A N 1
ATOM 1485 C CA . ASN A 1 194 ? 13.823 5.083 5.645 1.00 69.25 194 ASN A CA 1
ATOM 1486 C C . ASN A 1 194 ? 13.076 3.968 6.412 1.00 69.25 194 ASN A C 1
ATOM 1488 O O . ASN A 1 194 ? 13.061 3.978 7.641 1.00 69.25 194 ASN A O 1
ATOM 1492 N N . GLY A 1 195 ? 12.522 2.980 5.709 1.00 86.81 195 GLY A N 1
ATOM 1493 C CA . GLY A 1 195 ? 11.940 1.781 6.308 1.00 86.81 195 GLY A CA 1
ATOM 1494 C C . GLY A 1 195 ? 10.468 1.877 6.703 1.00 86.81 195 GLY A C 1
ATOM 1495 O O . GLY A 1 195 ? 10.006 0.943 7.342 1.00 86.81 195 GLY A O 1
ATOM 1496 N N . GLY A 1 196 ? 9.730 2.930 6.326 1.00 95.38 196 GLY A N 1
ATOM 1497 C CA . GLY A 1 196 ? 8.292 3.045 6.615 1.00 95.38 196 GLY A CA 1
ATOM 1498 C C . GLY A 1 196 ? 7.419 1.997 5.895 1.00 95.38 196 GLY A C 1
ATOM 1499 O O . GLY A 1 196 ? 7.891 1.290 4.997 1.00 95.38 196 GLY A O 1
ATOM 1500 N N . PRO A 1 197 ? 6.122 1.879 6.243 1.00 97.19 197 PRO A N 1
ATOM 1501 C CA . PRO A 1 197 ? 5.219 0.848 5.724 1.00 97.19 197 PRO A CA 1
ATOM 1502 C C . PRO A 1 197 ? 4.656 1.193 4.330 1.00 97.19 197 PRO A C 1
ATOM 1504 O O . PRO A 1 197 ? 3.462 1.036 4.085 1.00 97.19 197 PRO A O 1
ATOM 1507 N N . PHE A 1 198 ? 5.498 1.671 3.405 1.00 97.62 198 PHE A N 1
ATOM 1508 C CA . PHE A 1 198 ? 5.084 2.165 2.083 1.00 97.62 198 PHE A CA 1
ATOM 1509 C C . PHE A 1 198 ? 4.212 1.156 1.320 1.00 97.62 198 PHE A C 1
ATOM 1511 O O . PHE A 1 198 ? 3.097 1.482 0.920 1.00 97.62 198 PHE A O 1
ATOM 1518 N N . ASN A 1 199 ? 4.677 -0.091 1.196 1.00 96.56 199 ASN A N 1
ATOM 1519 C CA . ASN A 1 199 ? 3.954 -1.146 0.475 1.00 96.56 199 ASN A CA 1
ATOM 1520 C C . ASN A 1 199 ? 2.583 -1.426 1.084 1.00 96.56 199 ASN A C 1
ATOM 1522 O O . ASN A 1 199 ? 1.604 -1.537 0.353 1.00 96.56 199 ASN A O 1
ATOM 1526 N N . THR A 1 200 ? 2.504 -1.463 2.415 1.00 97.56 200 THR A N 1
ATOM 1527 C CA . THR A 1 200 ? 1.240 -1.636 3.126 1.00 97.56 200 THR A CA 1
ATOM 1528 C C . THR A 1 200 ? 0.265 -0.514 2.786 1.00 97.56 200 THR A C 1
ATOM 1530 O O . THR A 1 200 ? -0.910 -0.780 2.559 1.00 97.56 200 THR A O 1
ATOM 1533 N N . VAL A 1 201 ? 0.723 0.741 2.717 1.00 98.38 201 VAL A N 1
ATOM 1534 C CA . VAL A 1 201 ? -0.153 1.863 2.350 1.00 98.38 201 VAL A CA 1
ATOM 1535 C C . VAL A 1 201 ? -0.628 1.742 0.899 1.00 98.38 201 VAL A C 1
ATOM 1537 O O . VAL A 1 201 ? -1.819 1.914 0.652 1.00 98.38 201 VAL A O 1
ATOM 1540 N N . ILE A 1 202 ? 0.249 1.374 -0.042 1.00 98.31 202 ILE A N 1
ATOM 1541 C CA . ILE A 1 202 ? -0.132 1.148 -1.449 1.00 98.31 202 ILE A CA 1
ATOM 1542 C C . ILE A 1 202 ? -1.173 0.024 -1.574 1.00 98.31 202 ILE A C 1
ATOM 1544 O O . ILE A 1 202 ? -2.204 0.206 -2.217 1.00 98.31 202 ILE A O 1
ATOM 1548 N N . GLU A 1 203 ? -0.975 -1.104 -0.892 1.00 97.94 203 GLU A N 1
ATOM 1549 C CA . GLU A 1 203 ? -1.959 -2.198 -0.851 1.00 97.94 203 GLU A CA 1
ATOM 1550 C C . GLU A 1 203 ? -3.300 -1.744 -0.255 1.00 97.94 203 GLU A C 1
ATOM 1552 O O . GLU A 1 203 ? -4.370 -2.196 -0.664 1.00 97.94 203 GLU A O 1
ATOM 1557 N N . LYS A 1 204 ? -3.267 -0.824 0.714 1.00 98.19 204 LYS A N 1
ATOM 1558 C CA . LYS A 1 204 ? -4.471 -0.243 1.317 1.00 98.19 204 LYS A CA 1
ATOM 1559 C C . LYS A 1 204 ? -5.177 0.743 0.386 1.00 98.19 204 LYS A C 1
ATOM 1561 O O . LYS A 1 204 ? -6.403 0.811 0.441 1.00 98.19 204 LYS A O 1
ATOM 1566 N N . MET A 1 205 ? -4.455 1.440 -0.494 1.00 98.50 205 MET A N 1
ATOM 1567 C CA . MET A 1 205 ? -5.051 2.236 -1.578 1.00 98.50 205 MET A CA 1
ATOM 1568 C C . MET A 1 205 ? -5.813 1.343 -2.558 1.00 98.50 205 MET A C 1
ATOM 1570 O O . MET A 1 205 ? -6.954 1.646 -2.894 1.00 98.50 205 MET A O 1
ATOM 1574 N N . GLU A 1 206 ? -5.234 0.206 -2.945 1.00 96.81 206 GLU A N 1
ATOM 1575 C CA . GLU A 1 206 ? -5.903 -0.780 -3.802 1.00 96.81 206 GLU A CA 1
ATOM 1576 C C . GLU A 1 206 ? -7.163 -1.339 -3.118 1.00 96.81 206 GLU A C 1
ATOM 1578 O O . GLU A 1 206 ? -8.247 -1.334 -3.696 1.00 96.81 206 GLU A O 1
ATOM 1583 N N . GLN A 1 207 ? -7.066 -1.737 -1.844 1.00 96.44 207 GLN A N 1
ATOM 1584 C CA . GLN A 1 207 ? -8.212 -2.233 -1.064 1.00 96.44 207 GLN A CA 1
ATOM 1585 C C . GLN A 1 207 ? -9.329 -1.192 -0.876 1.00 96.44 207 GLN A C 1
ATOM 1587 O O . GLN A 1 207 ? -10.492 -1.560 -0.692 1.00 96.44 207 GLN A O 1
ATOM 1592 N N . ALA A 1 208 ? -9.003 0.102 -0.906 1.00 97.12 208 ALA A N 1
ATOM 1593 C CA . ALA A 1 208 ? -9.975 1.181 -0.752 1.00 97.12 208 ALA A CA 1
ATOM 1594 C C . ALA A 1 208 ? -10.978 1.242 -1.907 1.00 97.12 208 ALA A C 1
ATOM 1596 O O . ALA A 1 208 ? -12.138 1.592 -1.681 1.00 97.12 208 ALA A O 1
ATOM 1597 N N . VAL A 1 209 ? -10.542 0.861 -3.107 1.00 95.50 209 VAL A N 1
ATOM 1598 C CA . VAL A 1 209 ? -11.351 0.853 -4.330 1.00 95.50 209 VAL A CA 1
ATOM 1599 C C . VAL A 1 209 ? -11.781 -0.548 -4.768 1.00 95.50 209 VAL A C 1
ATOM 1601 O O . VAL A 1 209 ? -12.588 -0.682 -5.679 1.00 95.50 209 VAL A O 1
ATOM 1604 N N . GLN A 1 210 ? -11.263 -1.605 -4.136 1.00 92.44 210 GLN A N 1
ATOM 1605 C CA . GLN A 1 210 ? -11.720 -2.965 -4.414 1.00 92.44 210 GLN A CA 1
ATOM 1606 C C . GLN A 1 210 ? -13.201 -3.112 -4.046 1.00 92.44 210 GLN A C 1
ATOM 1608 O O . GLN A 1 210 ? -13.565 -2.788 -2.907 1.00 92.44 210 GLN A O 1
ATOM 1613 N N . PRO A 1 211 ? -14.049 -3.629 -4.947 1.00 88.81 211 PRO A N 1
ATOM 1614 C CA . PRO A 1 211 ? -15.470 -3.814 -4.686 1.00 88.81 211 PRO A CA 1
ATOM 1615 C C . PRO A 1 211 ? -15.716 -4.878 -3.608 1.00 88.81 211 PRO A C 1
ATOM 1617 O O . PRO A 1 211 ? -14.817 -5.610 -3.186 1.00 88.81 211 PRO A O 1
ATOM 1620 N N . VAL A 1 212 ? -16.952 -4.943 -3.113 1.00 81.31 212 VAL A N 1
ATOM 1621 C CA . VAL A 1 212 ? -17.361 -6.015 -2.194 1.00 81.31 212 VAL A CA 1
ATOM 1622 C C . VAL A 1 212 ? -17.545 -7.301 -3.012 1.00 81.31 212 VAL A C 1
ATOM 1624 O O . VAL A 1 212 ? -17.983 -7.239 -4.152 1.00 81.31 212 VAL A O 1
ATOM 1627 N N . PHE A 1 213 ? -17.151 -8.445 -2.441 1.00 81.69 213 PHE A N 1
ATOM 1628 C CA . PHE A 1 213 ? -17.095 -9.781 -3.059 1.00 81.69 213 PHE A CA 1
ATOM 1629 C C . PHE A 1 213 ? -17.925 -10.001 -4.340 1.00 81.69 213 PHE A C 1
ATOM 1631 O O . PHE A 1 213 ? -19.152 -9.962 -4.302 1.00 81.69 213 PHE A O 1
ATOM 1638 N N . GLY A 1 214 ? -17.242 -10.409 -5.416 1.00 74.50 214 GLY A N 1
ATOM 1639 C CA . GLY A 1 214 ? -17.858 -10.950 -6.634 1.00 74.50 214 GLY A CA 1
ATOM 1640 C C . GLY A 1 214 ? -18.089 -9.939 -7.757 1.00 74.50 214 GLY A C 1
ATOM 1641 O O . GLY A 1 214 ? -18.512 -10.344 -8.836 1.00 74.50 214 GLY A O 1
ATOM 1642 N N . GLU A 1 215 ? -17.792 -8.665 -7.520 1.00 87.25 215 GLU A N 1
ATOM 1643 C CA . GLU A 1 215 ? -17.870 -7.602 -8.522 1.00 87.25 215 GLU A CA 1
ATOM 1644 C C . GLU A 1 215 ? -16.472 -7.204 -9.020 1.00 87.25 215 GLU A C 1
ATOM 1646 O O . GLU A 1 215 ? -15.471 -7.398 -8.324 1.00 87.25 215 GLU A O 1
ATOM 1651 N N . ASP A 1 216 ? -16.416 -6.644 -10.227 1.00 88.56 216 ASP A N 1
ATOM 1652 C CA . ASP A 1 216 ? -15.214 -6.021 -10.782 1.00 88.56 216 ASP A CA 1
ATOM 1653 C C . ASP A 1 216 ? -15.123 -4.552 -10.343 1.00 88.56 216 ASP A C 1
ATOM 1655 O O . ASP A 1 216 ? -16.133 -3.898 -10.077 1.00 88.56 216 ASP A O 1
ATOM 1659 N N . MET A 1 217 ? -13.900 -4.021 -10.253 1.00 91.81 217 MET A N 1
ATOM 1660 C CA . MET A 1 217 ? -13.675 -2.601 -9.965 1.00 91.81 217 MET A CA 1
ATOM 1661 C C . MET A 1 217 ? -14.271 -1.744 -11.082 1.00 91.81 217 MET A C 1
ATOM 1663 O O . MET A 1 217 ? -14.031 -2.012 -12.260 1.00 91.81 217 MET A O 1
ATOM 1667 N N . THR A 1 218 ? -15.011 -0.695 -10.724 1.00 93.06 218 THR A N 1
ATOM 1668 C CA . THR A 1 218 ? -15.563 0.220 -11.730 1.00 93.06 218 THR A CA 1
ATOM 1669 C C . THR A 1 218 ? -14.453 1.024 -12.417 1.00 93.06 218 THR A C 1
ATOM 1671 O O . THR A 1 218 ? -13.421 1.320 -11.811 1.00 93.06 218 THR A O 1
ATOM 1674 N N . ASP A 1 219 ? -14.672 1.448 -13.666 1.00 94.19 219 ASP A N 1
ATOM 1675 C CA . ASP A 1 219 ? -13.708 2.292 -14.392 1.00 94.19 219 ASP A CA 1
ATOM 1676 C C . ASP A 1 219 ? -13.405 3.606 -13.649 1.00 94.19 219 ASP A C 1
ATOM 1678 O O . ASP A 1 219 ? -12.277 4.095 -13.670 1.00 94.1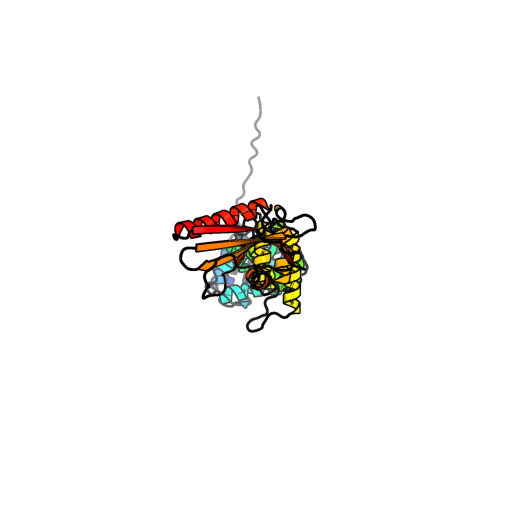9 219 ASP A O 1
ATOM 1682 N N . GLU A 1 220 ? -14.397 4.170 -12.950 1.00 94.12 220 GLU A N 1
ATOM 1683 C CA . GLU A 1 220 ? -14.226 5.388 -12.151 1.00 94.12 220 GLU A CA 1
ATOM 1684 C C . GLU A 1 220 ? -13.304 5.155 -10.945 1.00 94.12 220 GLU A C 1
ATOM 1686 O O . GLU A 1 220 ? -12.419 5.965 -10.662 1.00 94.12 220 GLU A O 1
ATOM 1691 N N . GLU A 1 221 ? -13.496 4.050 -10.226 1.00 94.69 221 GLU A N 1
ATOM 1692 C CA . GLU A 1 221 ? -12.651 3.653 -9.099 1.00 94.69 221 GLU A CA 1
ATOM 1693 C C . GLU A 1 221 ? -11.227 3.320 -9.544 1.00 94.69 221 GLU A C 1
ATOM 1695 O O . GLU A 1 221 ? -10.268 3.761 -8.904 1.00 94.69 221 GLU A O 1
ATOM 1700 N N . LYS A 1 222 ? -11.092 2.620 -10.676 1.00 95.38 222 LYS A N 1
ATOM 1701 C CA . LYS A 1 222 ? -9.804 2.331 -11.306 1.00 95.38 222 LYS A CA 1
ATOM 1702 C C . LYS A 1 222 ? -9.069 3.620 -11.660 1.00 95.38 222 LYS A C 1
ATOM 1704 O O . LYS A 1 222 ? -7.930 3.802 -11.240 1.00 95.38 222 LYS A O 1
ATOM 1709 N N . ALA A 1 223 ? -9.737 4.554 -12.337 1.00 95.94 223 ALA A N 1
ATOM 1710 C CA . ALA A 1 223 ? -9.149 5.839 -12.704 1.00 95.94 223 ALA A CA 1
ATOM 1711 C C . ALA A 1 223 ? -8.728 6.669 -11.477 1.00 95.94 223 ALA A C 1
ATOM 1713 O O . ALA A 1 223 ? -7.668 7.297 -11.491 1.00 95.94 223 ALA A O 1
ATOM 1714 N N . LYS A 1 224 ? -9.521 6.655 -10.394 1.00 96.44 224 LYS A N 1
ATOM 1715 C CA . LYS A 1 224 ? -9.164 7.318 -9.126 1.00 96.44 224 LYS A CA 1
ATOM 1716 C C . LYS A 1 224 ? -7.914 6.708 -8.500 1.00 96.44 224 LYS A C 1
ATOM 1718 O O . LYS A 1 224 ? -7.006 7.451 -8.142 1.00 96.44 224 LYS A O 1
ATOM 1723 N N . LEU A 1 225 ? -7.848 5.379 -8.400 1.00 97.38 225 LEU A N 1
ATOM 1724 C CA . LEU A 1 225 ? -6.669 4.688 -7.878 1.00 97.38 225 LEU A CA 1
ATOM 1725 C C . LEU A 1 225 ? -5.425 5.009 -8.712 1.00 97.38 225 LEU A C 1
ATOM 1727 O O . LEU A 1 225 ? -4.388 5.352 -8.152 1.00 97.38 225 LEU A O 1
ATOM 1731 N N . GLU A 1 226 ? -5.524 4.933 -10.037 1.00 97.38 226 GLU A N 1
ATOM 1732 C CA . GLU A 1 226 ? -4.405 5.205 -10.942 1.00 97.38 226 GLU A CA 1
ATOM 1733 C C . GLU A 1 226 ? -3.898 6.647 -10.806 1.00 97.38 226 GLU A C 1
ATOM 1735 O O . GLU A 1 226 ? -2.691 6.866 -10.696 1.00 97.38 226 GLU A O 1
ATOM 1740 N N . ALA A 1 227 ? -4.800 7.629 -10.721 1.00 97.81 227 ALA A N 1
ATOM 1741 C CA . ALA A 1 227 ? -4.438 9.026 -10.481 1.00 97.81 227 ALA A CA 1
ATOM 1742 C C . ALA A 1 227 ? -3.734 9.227 -9.125 1.00 97.81 227 ALA A C 1
ATOM 1744 O O . ALA A 1 227 ? -2.723 9.936 -9.044 1.00 97.81 227 ALA A O 1
ATOM 1745 N N . SER A 1 228 ? -4.225 8.574 -8.069 1.00 98.44 228 SER A N 1
ATOM 1746 C CA . SER A 1 228 ? -3.590 8.594 -6.749 1.00 98.44 228 SER A CA 1
ATOM 1747 C C . SER A 1 228 ? -2.200 7.952 -6.771 1.00 98.44 228 SER A C 1
ATOM 1749 O O . SER A 1 228 ? -1.255 8.501 -6.208 1.00 98.44 228 SER A O 1
ATOM 1751 N N . LEU A 1 229 ? -2.037 6.822 -7.464 1.00 98.50 229 LEU A N 1
ATOM 1752 C CA . LEU A 1 229 ? -0.749 6.142 -7.614 1.00 98.50 229 LEU A CA 1
ATOM 1753 C C . LEU A 1 229 ? 0.269 7.010 -8.367 1.00 98.50 229 LEU A C 1
ATOM 1755 O O . LEU A 1 229 ? 1.395 7.162 -7.899 1.00 98.50 229 LEU A O 1
ATOM 1759 N N . ILE A 1 230 ? -0.125 7.647 -9.474 1.00 98.12 230 ILE A N 1
ATOM 1760 C CA . ILE A 1 230 ? 0.734 8.600 -10.200 1.00 98.12 230 ILE A CA 1
ATOM 1761 C C . ILE A 1 230 ? 1.163 9.753 -9.281 1.00 98.12 230 ILE A C 1
ATOM 1763 O O . ILE A 1 230 ? 2.337 10.129 -9.260 1.00 98.12 230 ILE A O 1
ATOM 1767 N N . THR A 1 231 ? 0.229 10.285 -8.487 1.00 98.38 231 THR A N 1
ATOM 1768 C CA . THR A 1 231 ? 0.502 11.368 -7.531 1.00 98.38 231 THR A CA 1
ATOM 1769 C C . THR A 1 231 ? 1.541 10.947 -6.492 1.00 98.38 231 THR A C 1
ATOM 1771 O O . THR A 1 231 ? 2.508 11.675 -6.258 1.00 98.38 231 THR A O 1
ATOM 1774 N N . VAL A 1 232 ? 1.400 9.747 -5.917 1.00 98.38 232 VAL A N 1
ATOM 1775 C CA . VAL A 1 232 ? 2.386 9.182 -4.983 1.00 98.38 232 VAL A CA 1
ATOM 1776 C C . VAL A 1 232 ? 3.738 8.994 -5.667 1.00 98.38 232 VAL A C 1
ATOM 1778 O O . VAL A 1 232 ? 4.746 9.477 -5.155 1.00 98.38 232 VAL A O 1
ATOM 1781 N N . ALA A 1 233 ? 3.778 8.353 -6.838 1.00 98.06 233 ALA A N 1
ATOM 1782 C CA . ALA A 1 233 ? 5.014 8.098 -7.576 1.00 98.06 233 ALA A CA 1
ATOM 1783 C C . ALA A 1 233 ? 5.810 9.388 -7.849 1.00 98.06 233 ALA A C 1
ATOM 1785 O O . ALA A 1 233 ? 7.033 9.412 -7.696 1.00 98.06 233 ALA A O 1
ATOM 1786 N N . GLY A 1 234 ? 5.120 10.488 -8.172 1.00 97.06 234 GLY A N 1
ATOM 1787 C CA . GLY A 1 234 ? 5.734 11.802 -8.379 1.00 97.06 234 GLY A CA 1
ATOM 1788 C C . GLY A 1 234 ? 6.436 12.384 -7.143 1.00 97.06 234 GLY A C 1
ATOM 1789 O O . GLY A 1 234 ? 7.355 13.189 -7.290 1.00 97.06 234 GLY A O 1
ATOM 1790 N N . ALA A 1 235 ? 6.057 11.958 -5.936 1.00 97.19 235 ALA A N 1
ATOM 1791 C CA . ALA A 1 235 ? 6.554 12.497 -4.670 1.00 97.19 235 ALA A CA 1
ATOM 1792 C C . ALA A 1 235 ? 7.555 11.583 -3.933 1.00 97.19 235 ALA A C 1
ATOM 1794 O O . ALA A 1 235 ? 8.190 12.027 -2.976 1.00 97.19 235 ALA A O 1
ATOM 1795 N N . VAL A 1 236 ? 7.747 10.336 -4.373 1.00 97.44 236 VAL A N 1
ATOM 1796 C CA . VAL A 1 236 ? 8.618 9.343 -3.704 1.00 97.44 236 VAL A CA 1
ATOM 1797 C C . VAL A 1 236 ? 9.902 9.069 -4.474 1.00 97.44 236 VAL A C 1
ATOM 1799 O O . VAL A 1 236 ? 10.004 9.432 -5.640 1.00 97.44 236 VAL A O 1
ATOM 1802 N N . ILE A 1 237 ? 10.904 8.458 -3.836 1.00 95.69 237 ILE A N 1
ATOM 1803 C CA . ILE A 1 237 ? 12.212 8.161 -4.452 1.00 95.69 237 ILE A CA 1
ATOM 1804 C C . ILE A 1 237 ? 12.093 7.236 -5.685 1.00 95.69 237 ILE A C 1
ATOM 1806 O O . ILE A 1 237 ? 11.115 6.495 -5.780 1.00 95.69 237 ILE A O 1
ATOM 1810 N N . PRO A 1 238 ? 13.086 7.225 -6.602 1.00 96.81 238 PRO A N 1
ATOM 1811 C CA . PRO A 1 238 ? 13.002 6.470 -7.858 1.00 96.81 238 PRO A CA 1
ATOM 1812 C C . PRO A 1 238 ? 12.652 4.986 -7.700 1.00 96.81 238 PRO A C 1
ATOM 1814 O O . PRO A 1 238 ? 11.803 4.485 -8.427 1.00 96.81 238 PRO A O 1
ATOM 1817 N N . GLU A 1 239 ? 13.230 4.304 -6.707 1.00 95.88 239 GLU A N 1
ATOM 1818 C CA . GLU A 1 239 ? 12.934 2.893 -6.415 1.00 95.88 239 GLU A CA 1
ATOM 1819 C C . GLU A 1 239 ? 11.450 2.670 -6.080 1.00 95.88 239 GLU A C 1
ATOM 1821 O O . GLU A 1 239 ? 10.805 1.787 -6.634 1.00 95.88 239 GLU A O 1
ATOM 1826 N N . GLN A 1 240 ? 10.867 3.518 -5.232 1.00 97.06 240 GLN A N 1
ATOM 1827 C CA . GLN A 1 240 ? 9.451 3.425 -4.864 1.00 97.06 240 GLN A CA 1
ATOM 1828 C C . GLN A 1 240 ? 8.529 3.860 -6.010 1.00 97.06 240 GLN A C 1
ATOM 1830 O O . GLN A 1 240 ? 7.450 3.295 -6.177 1.00 97.06 240 GLN A O 1
ATOM 1835 N N . ALA A 1 241 ? 8.957 4.820 -6.833 1.00 97.88 241 ALA A N 1
ATOM 1836 C CA . ALA A 1 241 ? 8.243 5.180 -8.053 1.00 97.88 241 ALA A CA 1
ATOM 1837 C C . ALA A 1 241 ? 8.219 4.011 -9.053 1.00 97.88 241 ALA A C 1
ATOM 1839 O O . ALA A 1 241 ? 7.188 3.787 -9.682 1.00 97.88 241 ALA A O 1
ATOM 1840 N N . ALA A 1 242 ? 9.306 3.232 -9.146 1.00 97.00 242 ALA A N 1
ATOM 1841 C CA . ALA A 1 242 ? 9.377 2.033 -9.983 1.00 97.00 242 ALA A CA 1
ATOM 1842 C C . ALA A 1 242 ? 8.347 0.991 -9.541 1.00 97.00 242 ALA A C 1
ATOM 1844 O O . ALA A 1 242 ? 7.576 0.504 -10.359 1.00 97.00 242 ALA A O 1
ATOM 1845 N N . MET A 1 243 ? 8.244 0.744 -8.230 1.00 96.81 243 MET A N 1
ATOM 1846 C CA . MET A 1 243 ? 7.246 -0.178 -7.676 1.00 96.81 243 MET A CA 1
ATOM 1847 C C . MET A 1 243 ? 5.808 0.230 -8.015 1.00 96.81 243 MET A C 1
ATOM 1849 O O . MET A 1 243 ? 4.956 -0.622 -8.267 1.00 96.81 243 MET A O 1
ATOM 1853 N N . VAL A 1 244 ? 5.517 1.533 -8.006 1.00 98.06 244 VAL A N 1
ATOM 1854 C CA . VAL A 1 244 ? 4.198 2.044 -8.397 1.00 98.06 244 VAL A CA 1
ATOM 1855 C C . VAL A 1 244 ? 3.978 1.901 -9.905 1.00 98.06 244 VAL A C 1
ATOM 1857 O O . VAL A 1 244 ? 2.897 1.486 -10.322 1.00 98.06 244 VAL A O 1
ATOM 1860 N N . ALA A 1 245 ? 4.991 2.190 -10.723 1.00 97.81 245 ALA A N 1
ATOM 1861 C CA . ALA A 1 245 ? 4.921 2.013 -12.169 1.00 97.81 245 ALA A CA 1
ATOM 1862 C C . ALA A 1 245 ? 4.682 0.542 -12.558 1.00 97.81 245 ALA A C 1
ATOM 1864 O O . ALA A 1 245 ? 3.803 0.270 -13.372 1.00 97.81 245 ALA A O 1
ATOM 1865 N N . ASP A 1 246 ? 5.358 -0.406 -11.905 1.00 96.38 246 ASP A N 1
ATOM 1866 C CA . ASP A 1 246 ? 5.140 -1.843 -12.105 1.00 96.38 246 ASP A CA 1
ATOM 1867 C C . ASP A 1 246 ? 3.701 -2.255 -11.777 1.00 96.38 246 ASP A C 1
ATOM 1869 O O . ASP A 1 246 ? 3.084 -3.032 -12.507 1.00 96.38 246 ASP A O 1
ATOM 1873 N N . ARG A 1 247 ? 3.123 -1.721 -10.693 1.00 96.56 247 ARG A N 1
ATOM 1874 C CA . ARG A 1 247 ? 1.717 -1.977 -10.336 1.00 96.56 247 ARG A CA 1
ATOM 1875 C C . ARG A 1 247 ? 0.756 -1.449 -11.401 1.00 96.56 247 ARG A C 1
ATOM 1877 O O . ARG A 1 247 ? -0.164 -2.171 -11.776 1.00 96.56 247 ARG A O 1
ATOM 1884 N N . LEU A 1 248 ? 0.992 -0.242 -11.920 1.00 97.06 248 LEU A N 1
ATOM 1885 C CA . LEU A 1 248 ? 0.202 0.339 -13.014 1.00 97.06 248 LEU A CA 1
ATOM 1886 C C . LEU A 1 248 ? 0.329 -0.475 -14.310 1.00 97.06 248 LEU A C 1
ATOM 1888 O O . LEU A 1 248 ? -0.662 -0.707 -14.998 1.00 97.06 248 LEU A O 1
ATOM 1892 N N . TYR A 1 249 ? 1.530 -0.958 -14.632 1.00 95.88 249 TYR A N 1
ATOM 1893 C CA . TYR A 1 249 ? 1.744 -1.821 -15.791 1.00 95.88 249 TYR A CA 1
ATOM 1894 C C . TYR A 1 249 ? 0.974 -3.141 -15.643 1.00 95.88 249 TYR A C 1
ATOM 1896 O O . TYR A 1 249 ? 0.223 -3.533 -16.538 1.00 95.88 249 TYR A O 1
ATOM 1904 N N . ASN A 1 250 ? 1.091 -3.787 -14.479 1.00 94.19 250 ASN A N 1
ATOM 1905 C CA . ASN A 1 250 ? 0.437 -5.061 -14.182 1.00 94.19 250 ASN A CA 1
ATOM 1906 C C . ASN A 1 250 ? -1.096 -4.952 -14.076 1.00 94.19 250 ASN A C 1
ATOM 1908 O O . ASN A 1 250 ? -1.788 -5.940 -14.312 1.00 94.19 250 ASN A O 1
ATOM 1912 N N . SER A 1 251 ? -1.646 -3.769 -13.776 1.00 92.56 251 SER A N 1
ATOM 1913 C CA . SER A 1 251 ? -3.095 -3.502 -13.820 1.00 92.56 251 SER A CA 1
ATOM 1914 C C . SER A 1 251 ? -3.624 -3.179 -15.230 1.00 92.56 251 SER A C 1
ATOM 1916 O O . SER A 1 251 ? -4.821 -2.912 -15.417 1.00 92.56 251 SER A O 1
ATOM 1918 N N . GLY A 1 252 ? -2.741 -3.207 -16.234 1.00 93.69 252 GLY A N 1
ATOM 1919 C CA . GLY A 1 252 ? -3.043 -2.941 -17.638 1.00 93.69 252 GLY A CA 1
ATOM 1920 C C . GLY A 1 252 ? -2.945 -1.469 -18.045 1.00 93.69 252 GLY A C 1
ATOM 1921 O O . GLY A 1 252 ? -3.178 -1.162 -19.213 1.00 93.69 252 GLY A O 1
ATOM 1922 N N . ASN A 1 253 ? -2.576 -0.551 -17.143 1.00 95.69 253 ASN A N 1
ATOM 1923 C CA . ASN A 1 253 ? -2.365 0.858 -17.480 1.00 95.69 253 ASN A CA 1
ATOM 1924 C C . ASN A 1 253 ? -0.898 1.141 -17.843 1.00 95.69 253 ASN A C 1
ATOM 1926 O O . ASN A 1 253 ? -0.155 1.839 -17.146 1.00 95.69 253 ASN A O 1
ATOM 1930 N N . GLN A 1 254 ? -0.487 0.596 -18.988 1.00 95.06 254 GLN A N 1
ATOM 1931 C CA . GLN A 1 254 ? 0.879 0.737 -19.497 1.00 95.06 254 GLN A CA 1
ATOM 1932 C C . GLN A 1 254 ? 1.253 2.194 -19.800 1.00 95.06 254 GLN A C 1
ATOM 1934 O O . GLN A 1 254 ? 2.405 2.576 -19.617 1.00 95.06 254 GLN A O 1
ATOM 1939 N N . ALA A 1 255 ? 0.291 3.019 -20.229 1.00 94.44 255 ALA A N 1
ATOM 1940 C CA . ALA A 1 255 ? 0.529 4.431 -20.523 1.00 94.44 255 ALA A CA 1
ATOM 1941 C C . ALA A 1 255 ? 0.856 5.233 -19.251 1.00 94.44 255 ALA A C 1
ATOM 1943 O O . ALA A 1 255 ? 1.805 6.019 -19.245 1.00 94.44 255 ALA A O 1
ATOM 1944 N N . ALA A 1 256 ? 0.122 5.008 -18.156 1.00 96.06 256 ALA A N 1
ATOM 1945 C CA . ALA A 1 256 ? 0.429 5.620 -16.866 1.00 96.06 256 ALA A CA 1
ATOM 1946 C C . ALA A 1 256 ? 1.780 5.144 -16.325 1.00 96.06 256 ALA A C 1
ATOM 1948 O O . ALA A 1 256 ? 2.584 5.972 -15.898 1.00 96.06 256 ALA A O 1
ATOM 1949 N N . ALA A 1 257 ? 2.065 3.840 -16.400 1.00 97.19 257 ALA A N 1
ATOM 1950 C CA . ALA A 1 257 ? 3.362 3.298 -16.002 1.00 97.19 257 ALA A CA 1
ATOM 1951 C C . ALA A 1 257 ? 4.512 3.950 -16.788 1.00 97.19 257 ALA A C 1
ATOM 1953 O O . ALA A 1 257 ? 5.475 4.438 -16.197 1.00 97.19 257 ALA A O 1
ATOM 1954 N N . ALA A 1 258 ? 4.373 4.046 -18.115 1.00 96.06 258 ALA A N 1
ATOM 1955 C CA . ALA A 1 258 ? 5.355 4.693 -18.981 1.00 96.06 258 ALA A CA 1
ATOM 1956 C C . ALA A 1 258 ? 5.575 6.172 -18.633 1.00 96.06 258 ALA A C 1
ATOM 1958 O O . ALA A 1 258 ? 6.716 6.633 -18.600 1.00 96.06 258 ALA A O 1
ATOM 1959 N N . SER A 1 259 ? 4.508 6.898 -18.287 1.00 96.25 259 SER A N 1
ATOM 1960 C CA . SER A 1 259 ? 4.602 8.311 -17.898 1.00 96.25 259 SER A CA 1
ATOM 1961 C C . SER A 1 259 ? 5.462 8.548 -16.649 1.00 96.25 259 SER A C 1
ATOM 1963 O O . SER A 1 259 ? 5.969 9.652 -16.446 1.00 96.25 259 SER A O 1
ATOM 1965 N N . LEU A 1 260 ? 5.666 7.510 -15.828 1.00 97.44 260 LEU A N 1
ATOM 1966 C CA . LEU A 1 260 ? 6.510 7.562 -14.637 1.00 97.44 260 LEU A CA 1
ATOM 1967 C C . LEU A 1 26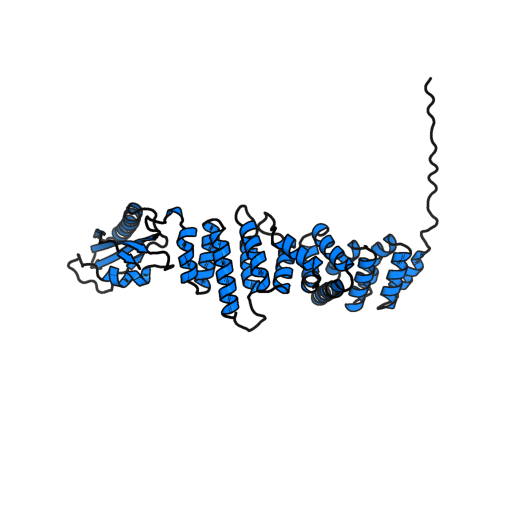0 ? 7.985 7.267 -14.926 1.00 97.44 260 LEU A C 1
ATOM 1969 O O . LEU A 1 260 ? 8.817 7.516 -14.055 1.00 97.44 260 LEU A O 1
ATOM 1973 N N . LEU A 1 261 ? 8.357 6.795 -16.120 1.00 97.06 261 LEU A N 1
ATOM 1974 C CA . LEU A 1 261 ? 9.746 6.438 -16.429 1.00 97.06 261 LEU A CA 1
ATOM 1975 C C . LEU A 1 261 ? 10.764 7.574 -16.188 1.00 97.06 261 LEU A C 1
ATOM 1977 O O . LEU A 1 261 ? 11.833 7.278 -15.656 1.00 97.06 261 LEU A O 1
ATOM 1981 N N . PRO A 1 262 ? 10.476 8.867 -16.453 1.00 96.94 262 PRO A N 1
ATOM 1982 C CA . PRO A 1 262 ? 11.377 9.962 -16.080 1.00 96.94 262 PRO A CA 1
ATOM 1983 C C . PRO A 1 262 ? 11.590 10.094 -14.570 1.00 96.94 262 PRO A C 1
ATOM 1985 O O . PRO A 1 262 ? 12.629 10.577 -14.127 1.00 96.94 262 PRO A O 1
ATOM 1988 N N . ARG A 1 263 ? 10.607 9.680 -13.761 1.00 97.31 263 ARG A N 1
ATOM 1989 C CA . ARG A 1 263 ? 10.718 9.665 -12.299 1.00 97.31 263 ARG A CA 1
ATOM 1990 C C . ARG A 1 263 ? 11.502 8.453 -11.801 1.00 97.31 263 ARG A C 1
ATOM 1992 O O . ARG A 1 263 ? 12.245 8.591 -10.829 1.00 97.31 263 ARG A O 1
ATOM 1999 N N . VAL A 1 264 ? 11.336 7.310 -12.465 1.00 97.75 264 VAL A N 1
ATOM 2000 C CA . VAL A 1 264 ? 12.050 6.055 -12.186 1.00 97.75 264 VAL A CA 1
ATOM 2001 C C . VAL A 1 264 ? 13.525 6.145 -12.590 1.00 97.75 264 VAL A C 1
ATOM 2003 O O . VAL A 1 264 ? 14.396 5.695 -11.852 1.00 97.75 264 VAL A O 1
ATOM 2006 N N . TYR A 1 265 ? 13.819 6.783 -13.723 1.00 97.38 265 TYR A N 1
ATOM 2007 C CA . TYR A 1 265 ? 15.161 6.893 -14.300 1.00 97.38 265 TYR A CA 1
ATOM 2008 C C . TYR A 1 265 ? 15.570 8.360 -14.529 1.00 97.38 265 TYR A C 1
ATOM 2010 O O . TYR A 1 265 ? 15.861 8.753 -15.664 1.00 97.38 265 TYR A O 1
ATOM 2018 N N . PRO A 1 266 ? 15.596 9.205 -13.480 1.00 97.06 266 PRO A N 1
ATOM 2019 C CA . PRO A 1 266 ? 15.804 10.646 -13.634 1.00 97.06 266 PRO A CA 1
ATOM 2020 C C . PRO A 1 266 ? 17.188 10.996 -14.193 1.00 97.06 266 PRO A C 1
ATOM 2022 O O . PRO A 1 266 ? 17.350 12.006 -14.870 1.00 97.06 266 PRO A O 1
ATOM 2025 N N . ASP A 1 267 ? 18.185 10.151 -13.942 1.00 97.25 267 ASP A N 1
ATOM 2026 C CA . ASP A 1 267 ? 19.560 10.268 -14.429 1.00 97.25 267 ASP A CA 1
ATOM 2027 C C . ASP A 1 267 ? 19.740 9.804 -15.885 1.00 97.25 267 ASP A C 1
ATOM 2029 O O . ASP A 1 267 ? 20.815 9.976 -16.459 1.00 97.25 267 ASP A O 1
ATOM 2033 N N . ARG A 1 268 ? 18.696 9.229 -16.496 1.00 97.19 268 ARG A N 1
ATOM 2034 C CA . ARG A 1 268 ? 18.731 8.671 -17.859 1.00 97.19 268 ARG A CA 1
ATOM 2035 C C . ARG A 1 268 ? 17.885 9.461 -18.858 1.00 97.19 268 ARG A C 1
ATOM 2037 O O . ARG A 1 268 ? 17.876 9.144 -20.050 1.00 97.19 268 ARG A O 1
ATOM 2044 N N . VAL A 1 269 ? 17.212 10.513 -18.390 1.00 96.94 269 VAL A N 1
ATOM 2045 C CA . VAL A 1 269 ? 16.468 11.454 -19.230 1.00 96.94 269 VAL A CA 1
ATOM 2046 C C . VAL A 1 269 ? 17.449 12.302 -20.044 1.00 96.94 269 VAL A C 1
ATOM 2048 O O . VAL A 1 269 ? 18.268 13.046 -19.510 1.00 96.94 269 VAL A O 1
ATOM 2051 N N . GLN A 1 270 ? 17.352 12.188 -21.363 1.00 95.81 270 GLN A N 1
ATOM 2052 C CA . GLN A 1 270 ? 18.173 12.897 -22.337 1.00 95.81 270 GLN A CA 1
ATOM 2053 C C . GLN A 1 270 ? 17.705 14.345 -22.536 1.00 95.81 270 GLN A C 1
ATOM 2055 O O . GLN A 1 270 ? 16.616 14.753 -22.112 1.00 95.81 270 GLN A O 1
ATOM 2060 N N . SER A 1 271 ? 18.505 15.132 -23.263 1.00 87.88 271 SER A N 1
ATOM 2061 C CA . SER A 1 271 ? 18.081 16.453 -23.728 1.00 87.88 271 SER A CA 1
ATOM 2062 C C . SER A 1 271 ? 16.788 16.346 -24.549 1.00 87.88 271 SER A C 1
ATOM 2064 O O . SER A 1 271 ? 16.644 15.493 -25.423 1.00 87.88 271 SER A O 1
ATOM 2066 N N . GLY A 1 272 ? 15.811 17.198 -24.230 1.00 88.50 272 GLY A N 1
ATOM 2067 C CA . GLY A 1 272 ? 14.470 17.126 -24.821 1.00 88.50 272 GLY A CA 1
ATOM 2068 C C . GLY A 1 272 ? 13.501 16.172 -24.113 1.00 88.50 272 GLY A C 1
ATOM 2069 O O . GLY A 1 272 ? 12.419 15.938 -24.642 1.00 88.50 272 GLY A O 1
ATOM 2070 N N . GLY A 1 273 ? 13.852 15.644 -22.932 1.00 92.94 273 GLY A N 1
ATOM 2071 C CA . GLY A 1 273 ? 12.925 14.886 -22.081 1.00 92.94 273 GLY A CA 1
ATOM 2072 C C . GLY A 1 273 ? 12.664 13.453 -22.545 1.00 92.94 273 GLY A C 1
ATOM 2073 O O . GLY A 1 273 ? 11.651 12.867 -22.183 1.00 92.94 273 GLY A O 1
ATOM 2074 N N . ARG A 1 274 ? 13.551 12.898 -23.376 1.00 96.56 274 ARG A N 1
ATOM 2075 C CA . ARG A 1 274 ? 13.412 11.554 -23.949 1.00 96.56 274 ARG A CA 1
ATOM 2076 C C . ARG A 1 274 ? 14.265 10.546 -23.200 1.00 96.56 274 ARG A C 1
ATOM 2078 O O . ARG A 1 274 ? 15.317 10.892 -22.675 1.00 96.56 274 ARG A O 1
ATOM 2085 N N . LEU A 1 275 ? 13.854 9.292 -23.214 1.00 97.75 275 LEU A N 1
ATOM 2086 C CA . LEU A 1 275 ? 14.642 8.165 -22.742 1.00 97.75 275 LEU A CA 1
ATOM 2087 C C . LEU A 1 275 ? 15.336 7.513 -23.930 1.00 97.75 275 LEU A C 1
ATOM 2089 O O . LEU A 1 275 ? 14.773 7.445 -25.019 1.00 97.75 275 LEU A O 1
ATOM 2093 N N . MET A 1 276 ? 16.571 7.067 -23.737 1.00 98.06 276 MET A N 1
ATOM 2094 C CA . MET A 1 276 ? 17.335 6.398 -24.784 1.00 98.06 276 MET A CA 1
ATOM 2095 C C . MET A 1 276 ? 17.454 4.916 -24.463 1.00 98.06 276 MET A C 1
ATOM 2097 O O . MET A 1 276 ? 17.818 4.567 -23.353 1.00 98.06 276 MET A O 1
ATOM 2101 N N . TYR A 1 277 ? 17.214 4.052 -25.436 1.00 98.31 277 TYR A N 1
ATOM 2102 C CA . TYR A 1 277 ? 17.371 2.606 -25.320 1.00 98.31 277 TYR A CA 1
ATOM 2103 C C . TYR A 1 277 ? 18.338 2.103 -26.389 1.00 98.31 277 TYR A C 1
ATOM 2105 O O . TYR A 1 277 ? 18.456 2.696 -27.465 1.00 98.31 277 TYR A O 1
ATOM 2113 N N . GLY A 1 278 ? 19.027 1.000 -26.104 1.00 98.25 278 GLY A N 1
ATOM 2114 C CA . GLY A 1 278 ? 19.763 0.261 -27.127 1.00 98.25 278 GLY A CA 1
ATOM 2115 C C . GLY A 1 278 ? 18.826 -0.711 -27.832 1.00 98.25 278 GLY A C 1
ATOM 2116 O O . GLY A 1 278 ? 18.058 -1.399 -27.165 1.00 98.25 278 GLY A O 1
ATOM 2117 N N . VAL A 1 279 ? 18.891 -0.784 -29.161 1.00 98.50 279 VAL A N 1
ATOM 2118 C CA . VAL A 1 279 ? 18.187 -1.802 -29.957 1.00 98.50 279 VAL A CA 1
ATOM 2119 C C . VAL A 1 279 ? 19.174 -2.496 -30.876 1.00 98.50 279 VAL A C 1
ATOM 2121 O O . VAL A 1 279 ? 20.032 -1.841 -31.468 1.00 98.50 279 VAL A O 1
ATOM 2124 N N . ALA A 1 280 ? 19.044 -3.815 -30.997 1.00 98.44 280 ALA A N 1
ATOM 2125 C CA . ALA A 1 280 ? 19.852 -4.629 -31.886 1.00 98.44 280 ALA A CA 1
ATOM 2126 C C . ALA A 1 280 ? 18.997 -5.625 -32.675 1.00 98.44 280 ALA A C 1
ATOM 2128 O O . ALA A 1 280 ? 18.112 -6.256 -32.109 1.00 98.44 280 ALA A O 1
ATOM 2129 N N . ALA A 1 281 ? 19.291 -5.797 -33.962 1.00 98.19 281 ALA A N 1
ATOM 2130 C CA . ALA A 1 281 ? 18.776 -6.874 -34.800 1.00 98.19 281 ALA A CA 1
ATOM 2131 C C . ALA A 1 281 ? 19.937 -7.788 -35.207 1.00 98.19 281 ALA A C 1
ATOM 2133 O O . ALA A 1 281 ? 20.994 -7.307 -35.627 1.00 98.19 281 ALA A O 1
ATOM 2134 N N . ILE A 1 282 ? 19.762 -9.099 -35.049 1.00 97.62 282 ILE A N 1
ATOM 2135 C CA . ILE A 1 282 ? 20.841 -10.063 -35.281 1.00 97.62 282 ILE A CA 1
ATOM 2136 C C . ILE A 1 282 ? 20.671 -10.720 -36.648 1.00 97.62 282 ILE A C 1
ATOM 2138 O O . ILE A 1 282 ? 19.827 -11.593 -36.829 1.00 97.62 282 ILE A O 1
ATOM 2142 N N . GLU A 1 283 ? 21.505 -10.331 -37.601 1.00 96.44 283 GLU A N 1
ATOM 2143 C CA . GLU A 1 283 ? 21.645 -11.043 -38.867 1.00 96.44 283 GLU A CA 1
ATOM 2144 C C . GLU A 1 283 ? 22.584 -12.232 -38.648 1.00 96.44 283 GLU A C 1
ATOM 2146 O O . GLU A 1 283 ? 23.742 -12.044 -38.274 1.00 96.44 283 GLU A O 1
ATOM 2151 N N . SER A 1 284 ? 22.118 -13.457 -38.877 1.00 94.75 284 SER A N 1
ATOM 2152 C CA . SER A 1 284 ? 22.978 -14.640 -38.818 1.00 94.75 284 SER A CA 1
ATOM 2153 C C . SER A 1 284 ? 22.675 -15.628 -39.939 1.00 94.75 284 SER A C 1
ATOM 2155 O O . SER A 1 284 ? 21.519 -15.864 -40.307 1.00 94.75 284 SER A O 1
ATOM 2157 N N . CYS A 1 285 ? 23.745 -16.200 -40.485 1.00 92.06 285 CYS A N 1
ATOM 2158 C CA . CYS A 1 285 ? 23.714 -17.350 -41.380 1.00 92.06 285 CYS A CA 1
ATOM 2159 C C . CYS A 1 285 ? 25.061 -18.081 -41.312 1.00 92.06 285 CYS A C 1
ATOM 2161 O O . CYS A 1 285 ? 26.114 -17.469 -41.111 1.00 92.06 285 CYS A O 1
ATOM 2163 N N . ASP A 1 286 ? 25.015 -19.409 -41.426 1.00 89.69 286 ASP A N 1
ATOM 2164 C CA . ASP A 1 286 ? 26.157 -20.296 -41.192 1.00 89.69 286 ASP A CA 1
ATOM 2165 C C . ASP A 1 286 ? 26.873 -19.973 -39.859 1.00 89.69 286 ASP A C 1
ATOM 2167 O O . ASP A 1 286 ? 26.242 -19.889 -38.804 1.00 89.69 286 ASP A O 1
ATOM 2171 N N . SER A 1 287 ? 28.194 -19.779 -39.888 1.00 93.25 287 SER A N 1
ATOM 2172 C CA . SER A 1 287 ? 29.010 -19.380 -38.731 1.00 93.25 287 SER A CA 1
ATOM 2173 C C . SER A 1 287 ? 29.303 -17.876 -38.698 1.00 93.25 287 SER A C 1
ATOM 2175 O O . SER A 1 287 ? 30.273 -17.461 -38.069 1.00 93.25 287 SER A O 1
ATOM 2177 N N . GLN A 1 288 ? 28.514 -17.050 -39.390 1.00 96.25 288 GLN A N 1
ATOM 2178 C CA . GLN A 1 288 ? 28.698 -15.599 -39.442 1.00 96.25 288 GLN A CA 1
ATOM 2179 C C . GLN A 1 288 ? 27.520 -14.875 -38.790 1.00 96.25 288 GLN A C 1
ATOM 2181 O O . GLN A 1 288 ? 26.365 -15.272 -38.946 1.00 96.25 288 GLN A O 1
ATOM 2186 N N . THR A 1 289 ? 27.824 -13.795 -38.072 1.00 97.38 289 THR A N 1
ATOM 2187 C CA . THR A 1 289 ? 26.816 -12.964 -37.405 1.00 97.38 289 THR A CA 1
ATOM 2188 C C . THR A 1 289 ? 27.144 -11.482 -37.570 1.00 97.38 289 THR A C 1
ATOM 2190 O O . THR A 1 289 ? 28.288 -11.058 -37.384 1.00 97.38 289 THR A O 1
ATOM 2193 N N . VAL A 1 290 ? 26.136 -10.666 -37.870 1.00 97.94 290 VAL A N 1
ATOM 2194 C CA . VAL A 1 290 ? 26.212 -9.204 -37.806 1.00 97.94 290 VAL A CA 1
ATOM 2195 C C . VAL A 1 290 ? 25.174 -8.692 -36.814 1.00 97.94 290 VAL A C 1
ATOM 2197 O O . VAL A 1 290 ? 23.972 -8.877 -36.978 1.00 97.94 290 VAL A O 1
ATOM 2200 N N . VAL A 1 291 ? 25.649 -8.026 -35.764 1.00 98.25 291 VAL A N 1
ATOM 2201 C CA . VAL A 1 291 ? 24.806 -7.327 -34.791 1.00 98.25 291 VAL A CA 1
ATOM 2202 C C . VAL A 1 291 ? 24.558 -5.916 -35.316 1.00 98.25 291 VAL A C 1
ATOM 2204 O O . VAL A 1 291 ? 25.402 -5.029 -35.156 1.00 98.25 291 VAL A O 1
ATOM 2207 N N . HIS A 1 292 ? 23.421 -5.706 -35.972 1.00 98.50 292 HIS A N 1
ATOM 2208 C CA . HIS A 1 292 ? 22.969 -4.368 -36.340 1.00 98.50 292 HIS A CA 1
ATOM 2209 C C . HIS A 1 292 ? 22.434 -3.682 -35.101 1.00 98.50 292 HIS A C 1
ATOM 2211 O O . HIS A 1 292 ? 21.594 -4.260 -34.423 1.00 98.50 292 HIS A O 1
ATOM 2217 N N . TYR A 1 293 ? 22.889 -2.474 -34.793 1.00 98.62 293 TYR A N 1
ATOM 2218 C CA . TYR A 1 293 ? 22.479 -1.808 -33.564 1.00 98.62 293 TYR A CA 1
ATOM 2219 C C . TYR A 1 293 ? 22.287 -0.313 -33.732 1.00 98.62 293 TYR A C 1
ATOM 2221 O O . TYR A 1 293 ? 22.923 0.330 -34.567 1.00 98.62 293 TYR A O 1
ATOM 2229 N N . THR A 1 294 ? 21.423 0.256 -32.902 1.00 98.50 294 THR A N 1
ATOM 2230 C CA . THR A 1 294 ? 21.170 1.690 -32.892 1.00 98.50 294 THR A CA 1
ATOM 2231 C C . THR A 1 294 ? 20.667 2.178 -31.535 1.00 98.50 294 THR A C 1
ATOM 2233 O O . THR A 1 294 ? 20.283 1.380 -30.676 1.00 98.50 294 THR A O 1
ATOM 2236 N N . ALA A 1 295 ? 20.685 3.497 -31.346 1.00 98.25 295 ALA A N 1
ATOM 2237 C CA . ALA A 1 295 ? 20.019 4.148 -30.228 1.00 98.25 295 ALA A CA 1
ATOM 2238 C C . ALA A 1 295 ? 18.578 4.502 -30.619 1.00 98.25 295 ALA A C 1
ATOM 2240 O O . ALA A 1 295 ? 18.329 5.009 -31.716 1.00 98.25 295 ALA A O 1
ATOM 2241 N N . VAL A 1 296 ? 17.638 4.266 -29.709 1.00 98.19 296 VAL A N 1
ATOM 2242 C CA . VAL A 1 296 ? 16.229 4.634 -29.873 1.00 98.19 296 VAL A CA 1
ATOM 2243 C C . VAL A 1 296 ? 15.844 5.645 -28.812 1.00 98.19 296 VAL A C 1
ATOM 2245 O O . VAL A 1 296 ? 16.064 5.402 -27.631 1.00 98.19 296 VAL A O 1
ATOM 2248 N N . TYR A 1 297 ? 15.259 6.764 -29.228 1.00 97.62 297 TYR A N 1
ATOM 2249 C CA . TYR A 1 297 ? 14.786 7.819 -28.336 1.00 97.62 297 TYR A CA 1
ATOM 2250 C C . TYR A 1 297 ? 13.262 7.766 -28.203 1.00 97.62 297 TYR A C 1
ATOM 2252 O O . TYR A 1 297 ? 12.559 7.907 -29.203 1.00 97.62 297 TYR A O 1
ATOM 2260 N N . GLU A 1 298 ? 12.760 7.603 -26.980 1.00 95.81 298 GLU A N 1
ATOM 2261 C CA . GLU A 1 298 ? 11.342 7.415 -26.662 1.00 95.81 298 GLU A CA 1
ATOM 2262 C C . GLU A 1 298 ? 10.839 8.510 -25.693 1.00 95.81 298 GLU A C 1
ATOM 2264 O O . GLU A 1 298 ? 11.525 8.831 -24.718 1.00 95.81 298 GLU A O 1
ATOM 2269 N N . PRO A 1 299 ? 9.683 9.148 -25.955 1.00 95.00 299 PRO A N 1
ATOM 2270 C CA . PRO A 1 299 ? 9.176 10.284 -25.174 1.00 95.00 299 PRO A CA 1
ATOM 2271 C C . PRO A 1 299 ? 8.478 9.916 -23.846 1.00 95.00 299 PRO A C 1
ATOM 2273 O O . PRO A 1 299 ? 7.660 10.692 -23.361 1.00 95.00 299 PRO A O 1
ATOM 2276 N N . SER A 1 300 ? 8.793 8.768 -23.242 1.00 93.75 300 SER A N 1
ATOM 2277 C CA . SER A 1 300 ? 8.143 8.199 -22.045 1.00 93.75 300 SER A CA 1
ATOM 2278 C C . SER A 1 300 ? 6.652 7.893 -22.222 1.00 93.75 300 SER A C 1
ATOM 2280 O O . SER A 1 300 ? 5.847 8.109 -21.318 1.00 93.75 300 SER A O 1
ATOM 2282 N N . LYS A 1 301 ? 6.262 7.411 -23.405 1.00 94.19 301 LYS A N 1
ATOM 2283 C CA . LYS A 1 301 ? 4.889 6.973 -23.713 1.00 94.19 301 LYS A CA 1
ATOM 2284 C C . LYS A 1 301 ? 4.738 5.456 -23.712 1.00 94.19 301 LYS A C 1
ATOM 2286 O O . LYS A 1 301 ? 3.611 4.966 -23.707 1.00 94.19 301 LYS A O 1
ATOM 2291 N N . ARG A 1 302 ? 5.849 4.719 -23.729 1.00 93.19 302 ARG A N 1
ATOM 2292 C CA . ARG A 1 302 ? 5.877 3.259 -23.840 1.00 93.19 302 ARG A CA 1
ATOM 2293 C C . ARG A 1 302 ? 6.687 2.655 -22.706 1.00 93.19 302 ARG A C 1
ATOM 2295 O O . ARG A 1 302 ? 7.808 3.078 -22.452 1.00 93.19 302 ARG A O 1
ATOM 2302 N N . TRP A 1 303 ? 6.128 1.643 -22.049 1.00 91.00 303 TRP A N 1
ATOM 2303 C CA . TRP A 1 303 ? 6.848 0.891 -21.019 1.00 91.00 303 TRP A CA 1
ATOM 2304 C C . TRP A 1 303 ? 7.941 0.001 -21.628 1.00 91.00 303 TRP A C 1
ATOM 2306 O O . TRP A 1 303 ? 9.037 -0.117 -21.088 1.00 91.00 303 TRP A O 1
ATOM 2316 N N . SER A 1 304 ? 7.651 -0.578 -22.795 1.00 91.44 304 SER A N 1
ATOM 2317 C CA . SER A 1 304 ? 8.585 -1.341 -23.620 1.00 91.44 304 SER A CA 1
ATOM 2318 C C . SER A 1 304 ? 8.579 -0.778 -25.033 1.00 91.44 304 SER A C 1
ATOM 2320 O O . SER A 1 304 ? 7.517 -0.479 -25.568 1.00 91.44 304 SER A O 1
ATOM 2322 N N . ILE A 1 305 ? 9.758 -0.657 -25.642 1.00 95.69 305 ILE A N 1
ATOM 2323 C CA . ILE A 1 305 ? 9.904 -0.156 -27.017 1.00 95.69 305 ILE A CA 1
ATOM 2324 C C . ILE A 1 305 ? 10.008 -1.269 -28.060 1.00 95.69 305 ILE A C 1
ATOM 2326 O O . ILE A 1 305 ? 10.071 -0.980 -29.251 1.00 95.69 305 ILE A O 1
ATOM 2330 N N . LEU A 1 306 ? 10.119 -2.529 -27.622 1.00 95.44 306 LEU A N 1
ATOM 2331 C CA . LEU A 1 306 ? 10.553 -3.628 -28.481 1.00 95.44 306 LEU A CA 1
ATOM 2332 C C . LEU A 1 306 ? 9.584 -3.867 -29.645 1.00 95.44 306 LEU A C 1
ATOM 2334 O O . LEU A 1 306 ? 10.026 -4.050 -30.778 1.00 95.44 306 LEU A O 1
ATOM 2338 N N . GLU A 1 307 ? 8.280 -3.838 -29.385 1.00 93.88 307 GLU A N 1
ATOM 2339 C CA . GLU A 1 307 ? 7.265 -4.050 -30.421 1.00 93.88 307 GLU A CA 1
ATOM 2340 C C . GLU A 1 307 ? 7.294 -2.926 -31.468 1.00 93.88 307 GLU A C 1
ATOM 2342 O O . GLU A 1 307 ? 7.364 -3.214 -32.662 1.00 93.88 307 GLU A O 1
ATOM 2347 N N . ASP A 1 308 ? 7.371 -1.660 -31.042 1.00 94.62 308 ASP A N 1
ATOM 2348 C CA . ASP A 1 308 ? 7.393 -0.496 -31.941 1.00 94.62 308 ASP A CA 1
ATOM 2349 C C . ASP A 1 308 ? 8.630 -0.438 -32.853 1.00 94.62 308 ASP A C 1
ATOM 2351 O O . ASP A 1 308 ? 8.581 0.108 -33.957 1.00 94.62 308 ASP A O 1
ATOM 2355 N N . VAL A 1 309 ? 9.765 -0.974 -32.399 1.00 96.62 309 VAL A N 1
ATOM 2356 C CA . VAL A 1 309 ? 11.039 -0.894 -33.135 1.00 96.62 309 VAL A CA 1
ATOM 2357 C C . VAL A 1 309 ? 11.354 -2.147 -33.942 1.00 96.62 309 VAL A C 1
ATOM 2359 O O . VAL A 1 309 ? 12.247 -2.094 -34.787 1.00 96.62 309 VAL A O 1
ATOM 2362 N N . THR A 1 310 ? 10.650 -3.261 -33.714 1.00 96.81 310 THR A N 1
ATOM 2363 C CA . THR A 1 310 ? 10.997 -4.566 -34.302 1.00 96.81 310 THR A CA 1
ATOM 2364 C C . THR A 1 310 ? 10.998 -4.531 -35.826 1.00 96.81 310 THR A C 1
ATOM 2366 O O . THR A 1 310 ? 11.992 -4.916 -36.441 1.00 96.81 310 THR A O 1
ATOM 2369 N N . ASP A 1 311 ? 9.933 -4.031 -36.450 1.00 95.56 311 ASP A N 1
ATOM 2370 C CA . ASP A 1 311 ? 9.837 -4.010 -37.915 1.00 95.56 311 ASP A CA 1
ATOM 2371 C C . ASP A 1 311 ? 10.847 -3.041 -38.537 1.00 95.56 311 ASP A C 1
ATOM 2373 O O . ASP A 1 311 ? 11.482 -3.354 -39.546 1.00 95.56 311 ASP A O 1
ATOM 2377 N N . THR A 1 312 ? 11.075 -1.896 -37.887 1.00 96.06 312 THR A N 1
ATOM 2378 C CA . THR A 1 312 ? 12.102 -0.934 -38.312 1.00 96.06 312 THR A CA 1
ATOM 2379 C C . THR A 1 312 ? 13.499 -1.554 -38.242 1.00 96.06 312 THR A C 1
ATOM 2381 O O . THR A 1 312 ? 14.279 -1.418 -39.183 1.00 96.06 312 THR A O 1
ATOM 2384 N N . ALA A 1 313 ? 13.808 -2.274 -37.160 1.00 96.25 313 ALA A N 1
ATOM 2385 C CA . ALA A 1 313 ? 15.098 -2.927 -36.966 1.00 96.25 313 ALA A CA 1
ATOM 2386 C C . ALA A 1 313 ? 15.300 -4.120 -37.918 1.00 96.25 313 ALA A C 1
ATOM 2388 O O . ALA A 1 313 ? 16.399 -4.334 -38.425 1.00 96.25 313 ALA A O 1
ATOM 2389 N N . ARG A 1 314 ? 14.238 -4.868 -38.241 1.00 94.38 314 ARG A N 1
ATOM 2390 C CA . ARG A 1 314 ? 14.276 -5.923 -39.270 1.00 94.38 314 ARG A CA 1
ATOM 2391 C C . ARG A 1 314 ? 14.437 -5.377 -40.687 1.00 94.38 314 ARG A C 1
ATOM 2393 O O . ARG A 1 314 ? 14.908 -6.095 -41.560 1.00 94.38 314 ARG A O 1
ATOM 2400 N N . GLY A 1 315 ? 14.084 -4.113 -40.914 1.00 94.69 315 GLY A N 1
ATOM 2401 C CA . GLY A 1 315 ? 14.303 -3.408 -42.178 1.00 94.69 315 GLY A CA 1
ATOM 2402 C C . GLY A 1 315 ? 15.748 -2.955 -42.420 1.00 94.69 315 GLY A C 1
ATOM 2403 O O . GLY A 1 315 ? 16.024 -2.339 -43.454 1.00 94.69 315 GLY A O 1
ATOM 2404 N N . PHE A 1 316 ? 16.679 -3.212 -41.494 1.00 96.81 316 PHE A N 1
ATOM 2405 C CA . PHE A 1 316 ? 18.088 -2.883 -41.692 1.00 96.81 316 PHE A CA 1
ATOM 2406 C C . PHE A 1 316 ? 18.700 -3.652 -42.870 1.00 96.81 316 PHE A C 1
ATOM 2408 O O . PHE A 1 316 ? 18.313 -4.764 -43.220 1.00 96.81 316 PHE A O 1
ATOM 2415 N N . LYS A 1 317 ? 19.682 -3.026 -43.527 1.00 96.06 317 LYS A N 1
ATOM 2416 C CA . LYS A 1 317 ? 20.268 -3.574 -44.752 1.00 96.06 317 LYS A CA 1
ATOM 2417 C C . LYS A 1 317 ? 21.204 -4.744 -44.440 1.00 96.06 317 LYS A C 1
ATOM 2419 O O . LYS A 1 317 ? 22.291 -4.500 -43.912 1.00 96.06 317 LYS A O 1
ATOM 2424 N N . ALA A 1 318 ? 20.831 -5.937 -44.910 1.00 95.38 318 ALA A N 1
ATOM 2425 C CA . ALA A 1 318 ? 21.642 -7.159 -44.909 1.00 95.38 318 ALA A CA 1
ATOM 2426 C C . ALA A 1 318 ? 23.099 -6.932 -45.340 1.00 95.38 318 ALA A C 1
ATOM 2428 O O . ALA A 1 318 ? 23.391 -6.182 -46.288 1.00 95.38 318 ALA A O 1
ATOM 2429 N N . ARG A 1 319 ? 24.021 -7.566 -44.612 1.00 95.94 319 ARG A N 1
ATOM 2430 C CA . ARG A 1 319 ? 25.476 -7.491 -44.809 1.00 95.94 319 ARG A CA 1
ATOM 2431 C C . ARG A 1 319 ? 26.095 -8.850 -45.058 1.00 95.94 319 ARG A C 1
ATOM 2433 O O . ARG A 1 319 ? 27.157 -8.895 -45.688 1.00 95.94 319 ARG A O 1
ATOM 2440 N N . LEU A 1 320 ? 25.467 -9.921 -44.590 1.00 93.88 320 LEU A N 1
ATOM 2441 C CA . LEU A 1 320 ? 25.890 -11.267 -44.923 1.00 93.88 320 LEU A CA 1
ATOM 2442 C C . LEU A 1 320 ? 25.482 -11.600 -46.363 1.00 93.88 320 LEU A C 1
ATOM 2444 O O . LEU A 1 320 ? 24.544 -11.041 -46.930 1.00 93.88 320 LEU A O 1
ATOM 2448 N N . LYS A 1 321 ? 26.270 -12.469 -47.000 1.00 90.88 321 LYS A N 1
ATOM 2449 C CA . LYS A 1 321 ? 26.030 -12.922 -48.381 1.00 90.88 321 LYS A CA 1
ATOM 2450 C C . LYS A 1 321 ? 25.220 -14.219 -48.447 1.00 90.88 321 LYS A C 1
ATOM 2452 O O . LYS A 1 321 ? 24.896 -14.652 -49.547 1.00 90.88 321 LYS A O 1
ATOM 2457 N N . CYS A 1 322 ? 24.960 -14.844 -47.301 1.00 85.12 322 CYS A N 1
ATOM 2458 C CA . CYS A 1 322 ? 24.127 -16.031 -47.167 1.00 85.12 322 CYS A CA 1
ATOM 2459 C C . CYS A 1 322 ? 22.688 -15.644 -46.796 1.00 85.12 322 CYS A C 1
ATOM 2461 O O . CYS A 1 322 ? 22.444 -14.560 -46.268 1.00 85.12 322 CYS A O 1
ATOM 2463 N N . GLU A 1 323 ? 21.733 -16.521 -47.108 1.00 83.12 323 GLU A N 1
ATOM 2464 C CA . GLU A 1 323 ? 20.330 -16.325 -46.742 1.00 83.12 323 GLU A CA 1
ATOM 2465 C C . GLU A 1 323 ? 20.100 -16.745 -45.286 1.00 83.12 323 GLU A C 1
ATOM 2467 O O . GLU A 1 323 ? 20.564 -17.798 -44.844 1.00 83.12 323 GLU A O 1
ATOM 2472 N N . SER A 1 324 ? 19.380 -15.910 -44.537 1.00 82.62 324 SER A N 1
ATOM 2473 C CA . SER A 1 324 ? 18.869 -16.275 -43.217 1.00 82.62 324 SER A CA 1
ATOM 2474 C C . SER A 1 324 ? 17.492 -16.911 -43.393 1.00 82.62 324 SER A C 1
ATOM 2476 O O . SER A 1 324 ? 16.634 -16.340 -44.065 1.00 82.62 324 SER A O 1
ATOM 2478 N N . ASN A 1 325 ? 17.285 -18.096 -42.818 1.00 77.25 325 ASN A N 1
ATOM 2479 C CA . ASN A 1 325 ? 16.024 -18.834 -42.957 1.00 77.25 325 ASN A CA 1
ATOM 2480 C C . ASN A 1 325 ? 14.909 -18.292 -42.047 1.00 77.25 325 ASN A C 1
ATOM 2482 O O . ASN A 1 325 ? 13.738 -18.564 -42.300 1.00 77.25 325 ASN A O 1
ATOM 2486 N N . ASP A 1 326 ? 15.267 -17.513 -41.021 1.00 86.06 326 ASP A N 1
ATOM 2487 C CA . ASP A 1 326 ? 14.350 -16.976 -40.017 1.00 86.06 326 ASP A CA 1
ATOM 2488 C C . ASP A 1 326 ? 14.416 -15.439 -39.969 1.00 86.06 326 ASP A C 1
ATOM 2490 O O . ASP A 1 326 ? 15.456 -14.845 -40.278 1.00 86.06 326 ASP A O 1
ATOM 2494 N N . PRO A 1 327 ? 13.336 -14.755 -39.544 1.00 91.44 327 PRO A N 1
ATOM 2495 C CA . PRO A 1 327 ? 13.396 -13.331 -39.245 1.00 91.44 327 PRO A CA 1
ATOM 2496 C C . PRO A 1 327 ? 14.470 -13.046 -38.195 1.00 91.44 327 PRO A C 1
ATOM 2498 O O . PRO A 1 327 ? 14.539 -13.721 -37.166 1.00 91.44 327 PRO A O 1
ATOM 2501 N N . TRP A 1 328 ? 15.260 -11.997 -38.412 1.00 95.00 328 TRP A N 1
ATOM 2502 C CA . TRP A 1 328 ? 16.299 -11.605 -37.463 1.00 95.00 328 TRP A CA 1
ATOM 2503 C C . TRP A 1 328 ? 15.688 -11.340 -36.078 1.00 95.00 328 TRP A C 1
ATOM 2505 O O . TRP A 1 328 ? 14.696 -10.594 -35.980 1.00 95.00 328 TRP A O 1
ATOM 2515 N N . PRO A 1 329 ? 16.238 -11.930 -34.999 1.00 96.44 329 PRO A N 1
ATOM 2516 C CA . PRO A 1 329 ? 15.785 -11.620 -33.658 1.00 96.44 329 PRO A CA 1
ATOM 2517 C C . PRO A 1 329 ? 16.164 -10.177 -33.329 1.00 96.44 329 PRO A C 1
ATOM 2519 O O . PRO A 1 329 ? 17.280 -9.730 -33.606 1.00 96.44 329 PRO A O 1
ATOM 2522 N N . VAL A 1 330 ? 15.210 -9.460 -32.740 1.00 98.06 330 VAL A N 1
ATOM 2523 C CA . VAL A 1 330 ? 15.384 -8.084 -32.280 1.00 98.06 330 VAL A CA 1
ATOM 2524 C C . VAL A 1 330 ? 15.420 -8.089 -30.761 1.00 98.06 330 VAL A C 1
ATOM 2526 O O . VAL A 1 330 ? 14.623 -8.762 -30.111 1.00 98.06 330 VAL A O 1
ATOM 2529 N N . LEU A 1 331 ? 16.371 -7.354 -30.204 1.00 97.81 331 LEU A N 1
ATOM 2530 C CA . LEU A 1 331 ? 16.594 -7.186 -28.779 1.00 97.81 331 LEU A CA 1
ATOM 2531 C C . LEU A 1 331 ? 16.577 -5.694 -28.460 1.00 97.81 331 LEU A C 1
ATOM 2533 O O . LEU A 1 331 ? 17.059 -4.882 -29.252 1.00 97.81 331 LEU A O 1
ATOM 2537 N N . SER A 1 332 ? 16.095 -5.342 -27.276 1.00 97.81 332 SER A N 1
ATOM 2538 C CA . SER A 1 332 ? 16.261 -4.009 -26.705 1.00 97.81 332 SER A CA 1
ATOM 2539 C C . SER A 1 332 ? 16.870 -4.106 -25.314 1.00 97.81 332 SER A C 1
ATOM 2541 O O . SER A 1 332 ? 16.782 -5.147 -24.655 1.00 97.81 332 SER A O 1
ATOM 2543 N N . THR A 1 333 ? 17.473 -3.021 -24.836 1.00 97.50 333 THR A N 1
ATOM 2544 C CA . THR A 1 333 ? 17.776 -2.909 -23.409 1.00 97.50 333 THR A CA 1
ATOM 2545 C C . THR A 1 333 ? 16.479 -2.945 -22.601 1.00 97.50 333 THR A C 1
ATOM 2547 O O . THR A 1 333 ? 15.452 -2.424 -23.037 1.00 97.50 333 THR A O 1
ATOM 2550 N N . SER A 1 334 ? 16.516 -3.584 -21.430 1.00 93.56 334 SER A N 1
ATOM 2551 C CA . SER A 1 334 ? 15.362 -3.676 -20.523 1.00 93.56 334 SER A CA 1
ATOM 2552 C C . SER A 1 334 ? 15.080 -2.366 -19.788 1.00 93.56 334 SER A C 1
ATOM 2554 O O . SER A 1 334 ? 13.975 -2.149 -19.313 1.00 93.56 334 SER A O 1
ATOM 2556 N N . GLU A 1 335 ? 16.082 -1.495 -19.701 1.00 95.56 335 GLU A N 1
ATOM 2557 C CA . GLU A 1 335 ? 15.998 -0.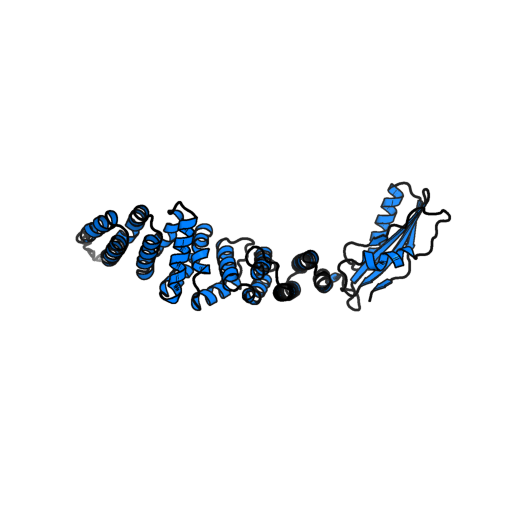177 -19.085 1.00 95.56 335 GLU A CA 1
ATOM 2558 C C . GLU A 1 335 ? 16.588 0.880 -20.029 1.00 95.56 335 GLU A C 1
ATOM 2560 O O . GLU A 1 335 ? 17.406 0.541 -20.901 1.00 95.56 335 GLU A O 1
ATOM 2565 N N . PRO A 1 336 ? 16.229 2.164 -19.855 1.00 97.44 336 PRO A N 1
ATOM 2566 C CA . PRO A 1 336 ? 16.874 3.233 -20.595 1.00 97.44 336 PRO A CA 1
ATOM 2567 C C . PRO A 1 336 ? 18.351 3.356 -20.205 1.00 97.44 336 PRO A C 1
ATOM 2569 O O . PRO A 1 336 ? 18.754 3.023 -19.094 1.00 97.44 336 PRO A O 1
ATOM 2572 N N . LEU A 1 337 ? 19.168 3.846 -21.124 1.00 97.62 337 LEU A N 1
ATOM 2573 C CA . LEU A 1 337 ? 20.600 4.060 -20.995 1.00 97.62 337 LEU A CA 1
ATOM 2574 C C . LEU A 1 337 ? 20.891 5.548 -20.803 1.00 97.62 337 LEU A C 1
ATOM 2576 O O . LEU A 1 337 ? 20.254 6.405 -21.416 1.00 97.62 337 LEU A O 1
ATOM 2580 N N . ALA A 1 338 ? 21.892 5.857 -19.983 1.00 96.81 338 ALA A N 1
ATOM 2581 C CA . ALA A 1 338 ? 22.250 7.239 -19.685 1.00 96.81 338 ALA A CA 1
ATOM 2582 C C . ALA A 1 338 ? 22.997 7.912 -20.847 1.00 96.81 338 ALA A C 1
ATOM 2584 O O . ALA A 1 338 ? 22.798 9.100 -21.099 1.00 96.81 338 ALA A O 1
ATOM 2585 N N . ARG A 1 339 ? 23.874 7.184 -21.554 1.00 96.50 339 ARG A N 1
ATOM 2586 C CA . ARG A 1 339 ? 24.757 7.752 -22.587 1.00 96.50 339 ARG A CA 1
ATOM 2587 C C . ARG A 1 339 ? 24.896 6.830 -23.789 1.00 96.50 339 ARG A C 1
ATOM 2589 O O . ARG A 1 339 ? 24.839 5.612 -23.669 1.00 96.50 339 ARG A O 1
ATOM 2596 N N . LYS A 1 340 ? 25.177 7.410 -24.960 1.00 95.00 340 LYS A N 1
ATOM 2597 C CA . LYS A 1 340 ? 25.345 6.648 -26.210 1.00 95.00 340 LYS A CA 1
ATOM 2598 C C . LYS A 1 340 ? 26.454 5.589 -26.129 1.00 95.00 340 LYS A C 1
ATOM 2600 O O . LYS A 1 340 ? 26.273 4.493 -26.637 1.00 95.00 340 LYS A O 1
ATOM 2605 N N . ALA A 1 341 ? 27.544 5.867 -25.411 1.00 96.88 341 ALA A N 1
ATOM 2606 C CA . ALA A 1 341 ? 28.614 4.892 -25.175 1.00 96.88 341 ALA A CA 1
ATOM 2607 C C . ALA A 1 341 ? 28.146 3.637 -24.401 1.00 96.88 341 ALA A C 1
ATOM 2609 O O . ALA A 1 341 ? 28.749 2.568 -24.514 1.00 96.88 341 ALA A O 1
ATOM 2610 N N . ASP A 1 342 ? 27.058 3.744 -23.632 1.00 97.81 342 ASP A N 1
ATOM 2611 C CA . ASP A 1 342 ? 26.476 2.606 -22.920 1.00 97.81 342 ASP A CA 1
ATOM 2612 C C . ASP A 1 342 ? 25.735 1.667 -23.903 1.00 97.81 342 ASP A C 1
ATOM 2614 O O . ASP A 1 342 ? 25.678 0.462 -23.666 1.00 97.81 342 ASP A O 1
ATOM 2618 N N . VAL A 1 343 ? 25.262 2.179 -25.056 1.00 97.88 343 VAL A N 1
ATOM 2619 C CA . VAL A 1 343 ? 24.731 1.358 -26.167 1.00 97.88 343 VAL A CA 1
ATOM 2620 C C . VAL A 1 343 ? 25.848 0.506 -26.764 1.00 97.88 343 VAL A C 1
ATOM 2622 O O . VAL A 1 343 ? 25.678 -0.700 -26.922 1.00 97.88 343 VAL A O 1
ATOM 2625 N N . ASP A 1 344 ? 27.005 1.111 -27.053 1.00 97.12 344 ASP A N 1
ATOM 2626 C CA . ASP A 1 344 ? 28.161 0.386 -27.597 1.00 97.12 344 ASP A CA 1
ATOM 2627 C C . ASP A 1 344 ? 28.645 -0.697 -26.620 1.00 97.12 344 ASP A C 1
ATOM 2629 O O . ASP A 1 344 ? 28.935 -1.823 -27.022 1.00 97.12 344 ASP A O 1
ATOM 2633 N N . THR A 1 345 ? 28.671 -0.384 -25.321 1.00 97.88 345 THR A N 1
ATOM 2634 C CA . THR A 1 345 ? 29.032 -1.343 -24.264 1.00 97.88 345 THR A CA 1
ATOM 2635 C C . THR A 1 345 ? 28.072 -2.535 -24.235 1.00 97.88 345 THR A C 1
ATOM 2637 O O . THR A 1 345 ? 28.516 -3.683 -24.217 1.00 97.88 345 THR A O 1
ATOM 2640 N N . TRP A 1 346 ? 26.762 -2.281 -24.285 1.00 98.12 346 TRP A N 1
ATOM 2641 C CA . TRP A 1 346 ? 25.745 -3.333 -24.337 1.00 98.12 346 TRP A CA 1
ATOM 2642 C C . TRP A 1 346 ? 25.886 -4.215 -25.588 1.00 98.12 346 TRP A C 1
ATOM 2644 O O . TRP A 1 346 ? 25.858 -5.444 -25.492 1.00 98.12 346 TRP A O 1
ATOM 2654 N N . VAL A 1 347 ? 26.118 -3.607 -26.754 1.00 98.25 347 VAL A N 1
ATOM 2655 C CA . VAL A 1 347 ? 26.296 -4.320 -28.030 1.00 98.25 347 VAL A CA 1
ATOM 2656 C C . VAL A 1 347 ? 27.561 -5.170 -28.041 1.00 98.25 347 VAL A C 1
ATOM 2658 O O . VAL A 1 347 ? 27.524 -6.288 -28.550 1.00 98.25 347 VAL A O 1
ATOM 2661 N N . ASN A 1 348 ? 28.662 -4.693 -27.459 1.00 98.00 348 ASN A N 1
ATOM 2662 C CA . ASN A 1 348 ? 29.881 -5.493 -27.331 1.00 98.00 348 ASN A CA 1
ATOM 2663 C C . ASN A 1 348 ? 29.624 -6.773 -26.524 1.00 98.00 348 ASN A C 1
ATOM 2665 O O . ASN A 1 348 ? 30.073 -7.842 -26.929 1.00 98.00 348 ASN A O 1
ATOM 2669 N N . GLY A 1 349 ? 28.803 -6.696 -25.472 1.00 97.88 349 GLY A N 1
ATOM 2670 C CA . GLY A 1 349 ? 28.347 -7.881 -24.744 1.00 97.88 349 GLY A CA 1
ATOM 2671 C C . GLY A 1 349 ? 27.559 -8.863 -25.624 1.00 97.88 349 GLY A C 1
ATOM 2672 O O . GLY A 1 349 ? 27.769 -10.071 -25.534 1.00 97.88 349 GLY A O 1
ATOM 2673 N N . LEU A 1 350 ? 26.694 -8.373 -26.522 1.00 97.75 350 LEU A N 1
ATOM 2674 C CA . LEU A 1 350 ? 25.999 -9.232 -27.494 1.00 97.75 350 LEU A CA 1
ATOM 2675 C C . LEU A 1 350 ? 26.979 -9.883 -28.481 1.00 97.75 350 LEU A C 1
ATOM 2677 O O . LEU A 1 350 ? 26.859 -11.072 -28.769 1.00 97.75 350 LEU A O 1
ATOM 2681 N N . VAL A 1 351 ? 27.962 -9.129 -28.980 1.00 98.19 351 VAL A N 1
ATOM 2682 C CA . VAL A 1 351 ? 29.002 -9.649 -29.883 1.00 98.19 351 VAL A CA 1
ATOM 2683 C C . VAL A 1 351 ? 29.796 -10.767 -29.207 1.00 98.19 351 VAL A C 1
ATOM 2685 O O . VAL A 1 351 ? 29.943 -11.842 -29.786 1.00 98.19 351 VAL A O 1
ATOM 2688 N N . GLU A 1 352 ? 30.256 -10.554 -27.974 1.00 98.06 352 GLU A N 1
ATOM 2689 C CA . GLU A 1 352 ? 30.999 -11.552 -27.197 1.00 98.06 352 GLU A CA 1
ATOM 2690 C C . GLU A 1 352 ? 30.194 -12.841 -26.988 1.00 98.06 352 GLU A C 1
ATOM 2692 O O . GLU A 1 352 ? 30.735 -13.938 -27.145 1.00 98.06 352 GLU A O 1
ATOM 2697 N N . GLN A 1 353 ? 28.887 -12.733 -26.718 1.00 97.56 353 GLN A N 1
ATOM 2698 C CA . GLN A 1 353 ? 28.003 -13.896 -26.587 1.00 97.56 353 GLN A CA 1
ATOM 2699 C C . GLN A 1 353 ? 27.930 -14.732 -27.872 1.00 97.56 353 GLN A C 1
ATOM 2701 O O . GLN A 1 353 ? 27.875 -15.960 -27.799 1.00 97.56 353 GLN A O 1
ATOM 2706 N N . TRP A 1 354 ? 27.925 -14.101 -29.047 1.00 96.81 354 TRP A N 1
ATOM 2707 C CA . TRP A 1 354 ? 27.906 -14.812 -30.329 1.00 96.81 354 TRP A CA 1
ATOM 2708 C C . TRP A 1 354 ? 29.274 -15.390 -30.705 1.00 96.81 354 TRP A C 1
ATOM 2710 O O . TRP A 1 354 ? 29.342 -16.524 -31.182 1.00 96.81 354 TRP A O 1
ATOM 2720 N N . VAL A 1 355 ? 30.367 -14.683 -30.406 1.00 97.75 355 VAL A N 1
ATOM 2721 C CA . VAL A 1 355 ? 31.731 -15.221 -30.550 1.00 97.75 355 VAL A CA 1
ATOM 2722 C C . VAL A 1 355 ? 31.920 -16.463 -29.679 1.00 97.75 355 VAL A C 1
ATOM 2724 O O . VAL A 1 355 ? 32.430 -17.475 -30.157 1.00 97.75 355 VAL A O 1
ATOM 2727 N N . ALA A 1 356 ? 31.441 -16.440 -28.433 1.00 97.25 356 ALA A N 1
ATOM 2728 C CA . ALA A 1 356 ? 31.492 -17.593 -27.534 1.00 97.25 356 ALA A CA 1
ATOM 2729 C C . ALA A 1 356 ? 30.690 -18.804 -28.053 1.00 97.25 356 ALA A C 1
ATOM 2731 O O . ALA A 1 356 ? 31.011 -19.943 -27.715 1.00 97.25 356 ALA A O 1
ATOM 2732 N N . LYS A 1 357 ? 29.681 -18.578 -28.907 1.00 96.50 357 LYS A N 1
ATOM 2733 C CA . LYS A 1 357 ? 28.927 -19.628 -29.617 1.00 96.50 357 LYS A CA 1
ATOM 2734 C C . LYS A 1 357 ? 29.627 -20.131 -30.889 1.00 96.50 357 LYS A C 1
ATOM 2736 O O . LYS A 1 357 ? 29.078 -20.985 -31.576 1.00 96.50 357 LYS A O 1
ATOM 2741 N N . GLY A 1 358 ? 30.819 -19.623 -31.209 1.00 97.06 358 GLY A N 1
ATOM 2742 C CA . GLY A 1 358 ? 31.615 -20.037 -32.367 1.00 97.06 358 GLY A CA 1
ATOM 2743 C C . GLY A 1 358 ? 31.358 -19.242 -33.651 1.00 97.06 358 GLY A C 1
ATOM 2744 O O . GLY A 1 358 ? 31.807 -19.672 -34.711 1.00 97.06 358 GLY A O 1
ATOM 2745 N N . HIS A 1 359 ? 30.660 -18.103 -33.583 1.00 97.06 359 HIS A N 1
ATOM 2746 C CA . HIS A 1 359 ? 30.389 -17.270 -34.760 1.00 97.06 359 HIS A CA 1
ATOM 2747 C C . HIS A 1 359 ? 31.489 -16.224 -35.006 1.00 97.06 359 HIS A C 1
ATOM 2749 O O . HIS A 1 359 ? 31.914 -15.522 -34.085 1.00 97.06 359 HIS A O 1
ATOM 2755 N N . GLU A 1 360 ? 31.870 -16.016 -36.271 1.00 97.00 360 GLU A N 1
ATOM 2756 C CA . GLU A 1 360 ? 32.578 -14.809 -36.710 1.00 97.00 360 GLU A CA 1
ATOM 2757 C C . GLU A 1 360 ? 31.599 -13.628 -36.643 1.00 97.00 360 GLU A C 1
ATOM 2759 O O . GLU A 1 360 ? 30.761 -13.439 -37.529 1.00 97.00 360 GLU A O 1
ATOM 2764 N N . THR A 1 361 ? 31.681 -12.848 -35.563 1.00 97.75 361 THR A N 1
ATOM 2765 C CA . THR A 1 361 ? 30.693 -11.806 -35.262 1.00 97.75 361 THR A CA 1
ATOM 2766 C C . THR A 1 361 ? 31.255 -10.405 -35.481 1.00 97.75 361 THR A C 1
ATOM 2768 O O . THR A 1 361 ? 32.348 -10.084 -35.015 1.00 97.75 361 THR A O 1
ATOM 2771 N N . LYS A 1 362 ? 30.492 -9.547 -36.163 1.00 97.38 362 LYS A N 1
ATOM 2772 C CA . LYS A 1 362 ? 30.777 -8.112 -36.335 1.00 97.38 362 LYS A CA 1
ATOM 2773 C C . LYS A 1 362 ? 29.596 -7.294 -35.827 1.00 97.38 362 LYS A C 1
ATOM 2775 O O . LYS A 1 362 ? 28.468 -7.774 -35.832 1.00 97.38 362 LYS A O 1
ATOM 2780 N N . SER A 1 363 ? 29.830 -6.053 -35.420 1.00 97.56 363 SER A N 1
ATOM 2781 C CA . SER A 1 363 ? 28.757 -5.104 -35.119 1.00 97.56 363 SER A CA 1
ATOM 2782 C C . SER A 1 363 ? 28.659 -4.037 -36.205 1.00 97.56 363 SER A C 1
ATOM 2784 O O . SER A 1 363 ? 29.650 -3.661 -36.841 1.00 97.56 363 SER A O 1
ATOM 2786 N N . LYS A 1 364 ? 27.441 -3.552 -36.442 1.00 98.00 364 LYS A N 1
ATOM 2787 C CA . LYS A 1 364 ? 27.154 -2.487 -37.395 1.00 98.00 364 LYS A CA 1
ATOM 2788 C C . LYS A 1 364 ? 26.228 -1.459 -36.758 1.00 98.00 364 LYS A C 1
ATOM 2790 O O . LYS A 1 364 ? 25.057 -1.733 -36.533 1.00 98.00 364 LYS A O 1
ATOM 2795 N N . SER A 1 365 ? 26.753 -0.259 -36.524 1.00 98.00 365 SER A N 1
ATOM 2796 C CA . SER A 1 365 ? 25.927 0.875 -36.111 1.00 98.00 365 SER A CA 1
ATOM 2797 C C . SER A 1 365 ? 25.046 1.341 -37.275 1.00 98.00 365 SER A C 1
ATOM 2799 O O . SER A 1 365 ? 25.541 1.578 -38.389 1.00 98.00 365 SER A O 1
ATOM 2801 N N . GLU A 1 366 ? 23.754 1.454 -36.989 1.00 98.31 366 GLU A N 1
ATOM 2802 C CA . GLU A 1 366 ? 22.691 1.957 -37.852 1.00 98.31 366 GLU A CA 1
ATOM 2803 C C . GLU A 1 366 ? 22.190 3.322 -37.360 1.00 98.31 366 GLU A C 1
ATOM 2805 O O . GLU A 1 366 ? 22.481 3.760 -36.244 1.00 98.31 366 GLU A O 1
ATOM 2810 N N . LYS A 1 367 ? 21.430 4.017 -38.211 1.00 97.62 367 LYS A N 1
ATOM 2811 C CA . LYS A 1 367 ? 20.897 5.348 -37.900 1.00 97.62 367 LYS A CA 1
ATOM 2812 C C . LYS A 1 367 ? 19.937 5.295 -36.707 1.00 97.62 367 LYS A C 1
ATOM 2814 O O . LYS A 1 367 ? 19.013 4.488 -36.718 1.00 97.62 367 LYS A O 1
ATOM 2819 N N . ASP A 1 368 ? 20.133 6.216 -35.763 1.00 97.62 368 ASP A N 1
ATOM 2820 C CA . ASP A 1 368 ? 19.276 6.393 -34.586 1.00 97.62 368 ASP A CA 1
ATOM 2821 C C . ASP A 1 368 ? 17.789 6.527 -34.962 1.00 97.62 368 ASP A C 1
ATOM 2823 O O . ASP A 1 368 ? 17.431 7.189 -35.946 1.00 97.62 368 ASP A O 1
ATOM 2827 N N . ILE A 1 369 ? 16.929 5.923 -34.141 1.00 97.19 369 ILE A N 1
ATOM 2828 C CA . ILE A 1 369 ? 15.472 5.932 -34.294 1.00 97.19 369 ILE A CA 1
ATOM 2829 C C . ILE A 1 369 ? 14.876 6.905 -33.275 1.00 97.19 369 ILE A C 1
ATOM 2831 O O . ILE A 1 369 ? 15.265 6.939 -32.109 1.00 97.19 369 ILE A O 1
ATOM 2835 N N . SER A 1 370 ? 13.905 7.699 -33.713 1.00 96.31 370 SER A N 1
ATOM 2836 C CA . SER A 1 370 ? 13.095 8.551 -32.844 1.00 96.31 370 SER A CA 1
ATOM 2837 C C . SER A 1 370 ? 11.669 8.031 -32.872 1.00 96.31 370 SER A C 1
ATOM 2839 O O . SER A 1 370 ? 11.076 7.984 -33.946 1.00 96.31 370 SER A O 1
ATOM 2841 N N . LEU A 1 371 ? 11.134 7.672 -31.710 1.00 95.06 371 LEU A N 1
ATOM 2842 C CA . LEU A 1 371 ? 9.719 7.367 -31.545 1.00 95.06 371 LEU A CA 1
ATOM 2843 C C . LEU A 1 371 ? 8.959 8.649 -31.188 1.00 95.06 371 LEU A C 1
ATOM 2845 O O . LEU A 1 371 ? 9.497 9.527 -30.504 1.00 95.06 371 LEU A O 1
ATOM 2849 N N . ASP A 1 372 ? 7.720 8.741 -31.665 1.00 87.81 372 ASP A N 1
ATOM 2850 C CA . ASP A 1 372 ? 6.812 9.867 -31.413 1.00 87.81 372 ASP A CA 1
ATOM 2851 C C . ASP A 1 372 ? 5.786 9.568 -30.312 1.00 87.81 372 ASP A C 1
ATOM 2853 O O . ASP A 1 372 ? 5.451 8.377 -30.067 1.00 87.81 372 ASP A O 1
#

Radius of gyration: 34.02 Å; chains: 1; bounding box: 62×41×120 Å

Sequence (372 aa):
MRQAIAILLLLLPATGFAGKCDYLVKRAGTTQGDALVRAYSDLLKCDQELAQSSFDEFMRNSKDVGTLVDLSMVAIRAKTYTPVWSMLEKIPDYGARDEVSKGIGSKCNKEPEVVTFLKGAYYGLRGRQFSQFESALITCNSPELTTWLEEVVATPPSASYDEKYNAVITAYVKQKRGNALPILERAAVAAAGNGGPFNTVIEKMEQAVQPVFGEDMTDEEKAKLEASLITVAGAVIPEQAAMVADRLYNSGNQAAAASLLPRVYPDRVQSGGRLMYGVAAIESCDSQTVVHYTAVYEPSKRWSILEDVTDTARGFKARLKCESNDPWPVLSTSEPLARKADVDTWVNGLVEQWVAKGHETKSKSEKDISLD

Secondary structure (DSSP, 8-state):
---------------SSTTSSHHHHHHHHT--HHHHHHHHHHHHHH-HHHHHHHHHHHHHT---HHHHHHHHHHHHHTT-HHHHHHHHHH---HHHHHHHHHHHHTTTTT-HHHHHHHHHHHHHS-HHHHGGGHHHHHH---HHHHHHHHHHHHS--SSS--HHHHHHHHHHHHHHGGGGHHHHHHHHHHTSSTT--HHHHHHHHHHHHPPSTT-PPPHHHHHHHHHHHHHHHHHS-HHHHHHHHHHHHHTT-HHHHHHTHHHHSGGGBPTTS-EEEEEEEEEEETTEEEEEEEEEEE-S--S--HHHHHHHHHTS----SSPPSSPPPEEE-SS-BSSHHHHHHHHHHHHHHHHHTT-EEEEEE---EE--

pLDDT: mean 93.04, std 11.57, range [35.47, 98.75]

Foldseek 3Di:
DDDDDDDDPPPDPPPPQVPPLVVLLVQLLPDEDPSNLVSLLVSCVRPVVVSLVSVLSSVVVYPDLVRLLSNCVSCLVSVNQVSVLCNLVVNPDLVSLLSNLLSLLLCCVVPVSSLVSLVCSLVPDALVSNLSNLNSLLNNPDPVSLVVLLVLLLQFDLALDGSSNLSSLLSNLSNQQLNCLVSLLSSLLNQADNHTNNVSSLVSLVSSQQDDPPDDGDPVSVVSSLVSLLSSLVRHALVSVLVSLVVCVVVVNQQSSLQSQCRNCVLQQDPPRWFKKKKWWWDDDDQAIETEIAIETHNSRGLDCQVVCQVVNLPDDDDDPDDDPDRTDMDMDNHTDRDPVVSVVVVVVVQVVSVVVRHPYDYHYDDYHYDD